Protein AF-A0A3R5WWN9-F1 (afdb_monomer_lite)

Foldseek 3Di:
DDDDDDDDDDDDDDPVRVVVVVVVLVPDPCNVVVVVVVQVVVVVVLVCVLPVDDCPVVVVDDPVNLVVLLVVVVVLVPQFDWQADDWAAQVRQDDDQDAPDDQDDPPDDGTRDCQDPVHDSHTDDPGDDTDTGHDDDDLLSFLVSLSVLVVVCVVVVLEGEDAAPPDPVLQPQQALVVVVVVCCVVCVVPPPPAAAEEEEEEPVSCVRRVVSVQNNCVPPPRYHYYYLVRDGSVVSPGRYRYYYYSNSSVVNSVVSD

Organism: NCBI:txid1446905

pLDDT: mean 73.66, std 21.79, range [26.81, 96.94]

Sequence (257 aa):
MNRKLFVPILKPITSTMKNSIDEQIFNQPNFFQSIQSIQNRTQSKLYGYFCKNYKYKQLGFTEPDYEAFLNRILTTYFNRREITASTKTKSEVRGGGRKPWRQKGLGRARAGSSRSPLWKGGGVCFGPKPKFTSLKINKKEYGLAILLLIRLAYKKKQLLITQSLTSKAFQNIHKTSEIKSLLSYQTKSLSSTEQTIKLVLSKDEYNIFGENFVKASANLPKMSVISENQLTIATFTKPTKFIFTATAFLNTRAKFL

InterPro domains:
  IPR002136 Large ribosomal subunit protein uL4 [PF00573] (70-250)
  IPR013005 Large ribosomal subunit protein uL4-like [PTHR10746] (70-249)
  IPR013005 Large ribosomal subunit protein uL4-like [TIGR03953] (67-249)
  IPR023574 Large ribosomal subunit protein uL4 domain superfamily [G3DSA:3.40.1370.10] (61-257)
  IPR023574 Large ribosomal subunit protein uL4 domain superfamily [SSF52166] (62-249)

Secondary structure (DSSP, 8-state):
---------PPPPPHHHHHHHHHHHHT-TTHHHHHHHHHHHHHHHHHHHHHHT-TTTTTT--HHHHHHHHHHHHHHHH---EE------TTTSSS--S-SS-SSSSSSPP-S-TTSTTSTT-PPSS----EE------HHHHHHHHHHHHHHHHHTT-EEEEPP--SHHHHT---HHHHHHHHHHHHTT---TTPEEEEEE-HHHIIIIIHHHHHHHTT-TTEEEEEGGG--GGGGSS-EEEEEEHHHHHHHHHHH-

Structure (mmCIF, N/CA/C/O backbone):
data_AF-A0A3R5WWN9-F1
#
_entry.id   AF-A0A3R5WWN9-F1
#
loop_
_atom_site.group_PDB
_atom_site.id
_atom_site.type_symbol
_atom_site.label_atom_id
_atom_site.label_alt_id
_atom_site.label_comp_id
_atom_site.label_asym_id
_atom_site.label_entity_id
_atom_site.label_seq_id
_atom_site.pdbx_PDB_ins_code
_atom_site.Cartn_x
_atom_site.Cartn_y
_atom_site.Cartn_z
_atom_site.occupancy
_atom_site.B_iso_or_equiv
_atom_site.auth_seq_id
_atom_site.auth_comp_id
_atom_site.auth_asym_id
_atom_site.auth_atom_id
_atom_site.pdbx_PDB_model_num
ATOM 1 N N . MET A 1 1 ? -53.896 20.157 20.832 1.00 36.78 1 MET A N 1
ATOM 2 C CA . MET A 1 1 ? -53.669 19.107 21.853 1.00 36.78 1 MET A CA 1
ATOM 3 C C . MET A 1 1 ? -52.174 18.812 21.948 1.00 36.78 1 MET A C 1
ATOM 5 O O . MET A 1 1 ? -51.659 17.993 21.202 1.00 36.78 1 MET A O 1
ATOM 9 N N . ASN A 1 2 ? -51.470 19.528 22.829 1.00 30.41 2 ASN A N 1
ATOM 10 C CA . ASN A 1 2 ? -50.038 19.350 23.087 1.00 30.41 2 ASN A CA 1
ATOM 11 C C . ASN A 1 2 ? -49.841 18.279 24.166 1.00 30.41 2 ASN A C 1
ATOM 13 O O . ASN A 1 2 ? -50.272 18.480 25.300 1.00 30.41 2 ASN A O 1
ATOM 17 N N . ARG A 1 3 ? -49.164 17.170 23.854 1.00 33.62 3 ARG A N 1
ATOM 18 C CA . ARG A 1 3 ? -48.674 16.235 24.879 1.00 33.62 3 ARG A CA 1
ATOM 19 C C . ARG A 1 3 ? -47.224 16.582 25.213 1.00 33.62 3 ARG A C 1
ATOM 21 O O . ARG A 1 3 ? -46.310 16.262 24.461 1.00 33.62 3 ARG A O 1
ATOM 28 N N . LYS A 1 4 ? -47.045 17.280 26.339 1.00 33.44 4 LYS A N 1
ATOM 29 C CA . LYS A 1 4 ? -45.750 17.518 26.989 1.00 33.44 4 LYS A CA 1
ATOM 30 C C . LYS A 1 4 ? -45.144 16.166 27.394 1.00 33.44 4 LYS A C 1
ATOM 32 O O . LYS A 1 4 ? -45.788 15.396 28.100 1.00 33.44 4 LYS A O 1
ATOM 37 N N . LEU A 1 5 ? -43.919 15.889 26.948 1.00 31.27 5 LEU A N 1
ATOM 38 C CA . LEU A 1 5 ? -43.103 14.783 27.449 1.00 31.27 5 LEU A CA 1
ATOM 39 C C . LEU A 1 5 ? -42.658 15.121 28.878 1.00 31.27 5 LEU A C 1
ATOM 41 O O . LEU A 1 5 ? -41.967 16.112 29.101 1.00 31.27 5 LEU A O 1
ATOM 45 N N . PHE A 1 6 ? -43.093 14.312 29.840 1.00 27.52 6 PHE A N 1
ATOM 46 C CA . PHE A 1 6 ? -42.679 14.384 31.238 1.00 27.52 6 PHE A CA 1
ATOM 47 C C . PHE A 1 6 ? -41.253 13.821 31.343 1.00 27.52 6 PHE A C 1
ATOM 49 O O . PHE A 1 6 ? -41.044 12.628 31.130 1.00 27.52 6 PHE A O 1
ATOM 56 N N . VAL A 1 7 ? -40.265 14.668 31.637 1.00 28.11 7 VAL A N 1
ATOM 57 C CA . VAL A 1 7 ? -38.918 14.221 32.022 1.00 28.11 7 VAL A CA 1
ATOM 58 C C . VAL A 1 7 ? -38.836 14.328 33.545 1.00 28.11 7 VAL A C 1
ATOM 60 O O . VAL A 1 7 ? -38.973 15.438 34.064 1.00 28.11 7 VAL A O 1
ATOM 63 N N . PRO A 1 8 ? -38.660 13.222 34.290 1.00 27.34 8 PRO A N 1
ATOM 64 C CA . PRO A 1 8 ? -38.506 13.297 35.735 1.00 27.34 8 PRO A CA 1
ATOM 65 C C . PRO A 1 8 ? -37.168 13.966 36.071 1.00 27.34 8 PRO A C 1
ATOM 67 O O . PRO A 1 8 ? -36.106 13.534 35.621 1.00 27.34 8 PRO A O 1
ATOM 70 N N . ILE A 1 9 ? -37.226 15.030 36.872 1.00 28.98 9 ILE A N 1
ATOM 71 C CA . ILE A 1 9 ? -36.048 15.677 37.453 1.00 28.98 9 ILE A CA 1
ATOM 72 C C . ILE A 1 9 ? -35.512 14.734 38.536 1.00 28.98 9 ILE A C 1
ATOM 74 O O . ILE A 1 9 ? -36.064 14.648 39.633 1.00 28.98 9 ILE A O 1
ATOM 78 N N . LEU A 1 10 ? -34.459 13.983 38.213 1.00 29.45 10 LEU A N 1
ATOM 79 C CA . LEU A 1 10 ? -33.751 13.142 39.177 1.00 29.45 10 LEU A CA 1
ATOM 80 C C . LEU A 1 10 ? -32.920 14.036 40.111 1.00 29.45 10 LEU A C 1
ATOM 82 O O . LEU A 1 10 ? -32.085 14.815 39.650 1.00 29.45 10 LEU A O 1
ATOM 86 N N . LYS A 1 11 ? -33.150 13.928 41.428 1.00 32.00 11 LYS A N 1
ATOM 87 C CA . LYS A 1 11 ? -32.328 14.590 42.456 1.00 32.00 11 LYS A CA 1
ATOM 88 C C . LYS A 1 11 ? -30.862 14.123 42.349 1.00 32.00 11 LYS A C 1
ATOM 90 O O . LYS A 1 11 ? -30.630 12.936 42.113 1.00 32.00 11 LYS A O 1
ATOM 95 N N . PRO A 1 12 ? -29.870 15.012 42.547 1.00 29.47 12 PRO A N 1
ATOM 96 C CA . PRO A 1 12 ? -28.462 14.642 42.485 1.00 29.47 12 PRO A CA 1
ATOM 97 C C . PRO A 1 12 ? -28.094 13.733 43.664 1.00 29.47 12 PRO A C 1
ATOM 99 O O . PRO A 1 12 ? -28.249 14.095 44.828 1.00 29.47 12 PRO A O 1
ATOM 102 N N . ILE A 1 13 ? -27.611 12.538 43.338 1.00 33.19 13 ILE A N 1
ATOM 103 C CA . ILE A 1 13 ? -27.102 11.549 44.291 1.00 33.19 13 ILE A CA 1
ATOM 104 C C . ILE A 1 13 ? -25.764 12.063 44.851 1.00 33.19 13 ILE A C 1
ATOM 106 O O . ILE A 1 13 ? -24.879 12.450 44.081 1.00 33.19 13 ILE A O 1
ATOM 110 N N . THR A 1 14 ? -25.619 12.087 46.179 1.00 35.31 14 THR A N 1
ATOM 111 C CA . THR A 1 14 ? -24.395 12.510 46.880 1.00 35.31 14 THR A CA 1
ATOM 112 C C . THR A 1 14 ? -23.221 11.566 46.586 1.00 35.31 14 THR A C 1
ATOM 114 O O . THR A 1 14 ? -23.403 10.382 46.299 1.00 35.31 14 THR A O 1
ATOM 117 N N . SER A 1 15 ? -21.992 12.089 46.634 1.00 39.81 15 SER A N 1
ATOM 118 C CA . SER A 1 15 ? -20.760 11.381 46.235 1.00 39.81 15 SER A CA 1
ATOM 119 C C . SER A 1 15 ? -20.521 10.062 46.977 1.00 39.81 15 SER A C 1
ATOM 121 O O . SER A 1 15 ? -19.968 9.131 46.400 1.00 39.81 15 SER A O 1
ATOM 123 N N . THR A 1 16 ? -20.988 9.953 48.220 1.00 38.03 16 THR A N 1
ATOM 124 C CA . THR A 1 16 ? -20.879 8.743 49.046 1.00 38.03 16 THR A CA 1
ATOM 125 C C . THR A 1 16 ? -21.795 7.614 48.572 1.00 38.03 16 THR A C 1
ATOM 127 O O . THR A 1 16 ? -21.379 6.460 48.557 1.00 38.03 16 THR A O 1
ATOM 130 N N . MET A 1 17 ? -23.002 7.938 48.096 1.00 29.23 17 MET A N 1
ATOM 131 C CA . MET A 1 17 ? -23.944 6.968 47.521 1.00 29.23 17 MET A CA 1
ATOM 132 C C . MET A 1 17 ? -23.491 6.485 46.137 1.00 29.23 17 MET A C 1
ATOM 134 O O . MET A 1 17 ? -23.761 5.350 45.763 1.00 29.23 17 MET A O 1
ATOM 138 N N . LYS A 1 18 ? -22.758 7.315 45.382 1.00 36.53 18 LYS A N 1
ATOM 139 C CA . LYS A 1 18 ? -22.191 6.939 44.076 1.00 36.53 18 LYS A CA 1
ATOM 140 C C . LYS A 1 18 ? -21.182 5.795 44.188 1.00 36.53 18 LYS A C 1
ATOM 142 O O . LYS A 1 18 ? -21.278 4.839 43.432 1.00 36.53 18 LYS A O 1
ATOM 147 N N . ASN A 1 19 ? -20.287 5.856 45.173 1.00 37.56 19 ASN A N 1
ATOM 148 C CA . ASN A 1 19 ? -19.231 4.855 45.326 1.00 37.56 19 ASN A CA 1
ATOM 149 C C . ASN A 1 19 ? -19.770 3.473 45.750 1.00 37.56 19 ASN A C 1
ATOM 151 O O . ASN A 1 19 ? -19.288 2.469 45.236 1.00 37.56 19 ASN A O 1
ATOM 155 N N . SER A 1 20 ? -20.795 3.397 46.615 1.00 30.20 20 SER A N 1
ATOM 156 C CA . SER A 1 20 ? -21.370 2.094 47.006 1.00 30.20 20 SER A CA 1
ATOM 157 C C . SER A 1 20 ? -22.284 1.494 45.930 1.00 30.20 20 SER A C 1
ATOM 159 O O . SER A 1 20 ? -22.312 0.276 45.751 1.00 30.20 20 SER A O 1
ATOM 161 N N . ILE A 1 21 ? -22.984 2.342 45.165 1.00 33.56 21 ILE A N 1
ATOM 162 C CA . ILE A 1 21 ? -23.779 1.926 44.004 1.00 33.56 21 ILE A CA 1
ATOM 163 C C . ILE A 1 21 ? -22.856 1.416 42.888 1.00 33.56 21 ILE A C 1
ATOM 165 O O . ILE A 1 21 ? -23.146 0.378 42.299 1.00 33.56 21 ILE A O 1
ATOM 169 N N . ASP A 1 22 ? -21.725 2.079 42.635 1.00 35.88 22 ASP A N 1
ATOM 170 C CA . ASP A 1 22 ? -20.754 1.651 41.623 1.00 35.88 22 ASP A CA 1
ATOM 171 C C . ASP A 1 22 ? -20.122 0.287 41.982 1.00 35.88 22 ASP A C 1
ATOM 173 O O . ASP A 1 22 ? -20.032 -0.587 41.117 1.00 35.88 22 ASP A O 1
ATOM 177 N N . GLU A 1 23 ? -19.789 0.030 43.254 1.00 37.31 23 GLU A N 1
ATOM 178 C CA . GLU A 1 23 ? -19.282 -1.278 43.716 1.00 37.31 23 GLU A CA 1
ATOM 179 C C . GLU A 1 23 ? -20.335 -2.402 43.644 1.00 37.31 23 GLU A C 1
ATOM 181 O O . GLU A 1 23 ? -20.022 -3.528 43.244 1.00 37.31 23 GLU A O 1
ATOM 186 N N . GLN A 1 24 ? -21.603 -2.115 43.965 1.00 39.16 24 GLN A N 1
ATOM 187 C CA . GLN A 1 24 ? -22.705 -3.081 43.836 1.00 39.16 24 GLN A CA 1
ATOM 188 C C . GLN A 1 24 ? -23.067 -3.382 42.375 1.00 39.16 24 GLN A C 1
ATOM 190 O O . GLN A 1 24 ? -23.475 -4.501 42.058 1.00 39.16 24 GLN A O 1
ATOM 195 N N . ILE A 1 25 ? -22.902 -2.407 41.479 1.00 34.41 25 ILE A N 1
ATOM 196 C CA . ILE A 1 25 ? -23.148 -2.549 40.042 1.00 34.41 25 ILE A CA 1
ATOM 197 C C . ILE A 1 25 ? -22.039 -3.382 39.374 1.00 34.41 25 ILE A C 1
ATOM 199 O O . ILE A 1 25 ? -22.349 -4.262 38.568 1.00 34.41 25 ILE A O 1
ATOM 203 N N . PHE A 1 26 ? -20.767 -3.170 39.737 1.00 31.02 26 PHE A N 1
ATOM 204 C CA . PHE A 1 26 ? -19.628 -3.923 39.189 1.00 31.02 26 PHE A CA 1
ATOM 205 C C . PHE A 1 26 ? -19.608 -5.407 39.597 1.00 31.02 26 PHE A C 1
ATOM 207 O O . PHE A 1 26 ? -19.093 -6.231 38.840 1.00 31.02 26 PHE A O 1
ATOM 214 N N . ASN A 1 27 ? -20.197 -5.757 40.747 1.00 38.12 27 ASN A N 1
ATOM 215 C CA . ASN A 1 27 ? -20.196 -7.119 41.297 1.00 38.12 27 ASN A CA 1
ATOM 216 C C . ASN A 1 27 ? -21.372 -8.006 40.840 1.00 38.12 27 ASN A C 1
ATOM 218 O O . ASN A 1 27 ? -21.450 -9.171 41.232 1.00 38.12 27 ASN A O 1
ATOM 222 N N . GLN A 1 28 ? -22.287 -7.509 40.001 1.00 40.50 28 GLN A N 1
ATOM 223 C CA . GLN A 1 28 ? -23.363 -8.343 39.454 1.00 40.50 28 GLN A CA 1
ATOM 224 C C . GLN A 1 28 ? -22.779 -9.340 38.427 1.00 40.50 28 GLN A C 1
ATOM 226 O O . GLN A 1 28 ? -22.161 -8.908 37.448 1.00 40.50 28 GLN A O 1
ATOM 231 N N . PRO A 1 29 ? -23.018 -10.662 38.558 1.00 37.38 29 PRO A N 1
ATOM 232 C CA . PRO A 1 29 ? -22.409 -11.689 37.696 1.00 37.38 29 PRO A CA 1
ATOM 233 C C . PRO A 1 29 ? -22.752 -11.519 36.204 1.00 37.38 29 PRO A C 1
ATOM 235 O O . PRO A 1 29 ? -22.005 -11.956 35.329 1.00 37.38 29 PRO A O 1
ATOM 238 N N . ASN A 1 30 ? -23.838 -10.799 35.904 1.00 35.12 30 ASN A N 1
ATOM 239 C CA . ASN A 1 30 ? -24.313 -10.520 34.550 1.00 35.12 30 ASN A CA 1
ATOM 240 C C . ASN A 1 30 ? -24.031 -9.080 34.076 1.00 35.12 30 ASN A C 1
ATOM 242 O O . ASN A 1 30 ? -24.468 -8.711 32.985 1.00 35.12 30 ASN A O 1
ATOM 246 N N . PHE A 1 31 ? -23.311 -8.250 34.843 1.00 31.05 31 PHE A N 1
ATOM 247 C CA . PHE A 1 31 ? -23.027 -6.854 34.474 1.00 31.05 31 PHE A CA 1
ATOM 248 C C . PHE A 1 31 ? -22.195 -6.760 33.196 1.00 31.05 31 PHE A C 1
ATOM 250 O O . PHE A 1 31 ? -22.548 -6.052 32.256 1.00 31.05 31 PHE A O 1
ATOM 257 N N . PHE A 1 32 ? -21.138 -7.565 33.101 1.00 30.05 32 PHE A N 1
ATOM 258 C CA . PHE A 1 32 ? -20.308 -7.607 31.902 1.00 30.05 32 PHE A CA 1
ATOM 259 C C . PHE A 1 32 ? -21.046 -8.213 30.702 1.00 30.05 32 PHE A C 1
ATOM 261 O O . PHE A 1 32 ? -20.862 -7.742 29.583 1.00 30.05 32 PHE A O 1
ATOM 268 N N . GLN A 1 33 ? -21.939 -9.190 30.909 1.00 32.28 33 GLN A N 1
ATOM 269 C CA . GLN A 1 33 ? -22.753 -9.766 29.829 1.00 32.28 33 GLN A CA 1
ATOM 270 C C . GLN A 1 33 ? -23.826 -8.786 29.325 1.00 32.28 33 GLN A C 1
ATOM 272 O O . GLN A 1 33 ? -24.051 -8.677 28.116 1.00 32.28 33 GLN A O 1
ATOM 277 N N . SER A 1 34 ? -24.455 -8.024 30.225 1.00 26.81 34 SER A N 1
ATOM 278 C CA . SER A 1 34 ? -25.449 -7.008 29.875 1.00 26.81 34 SER A CA 1
ATOM 279 C C . SER A 1 34 ? -24.798 -5.806 29.189 1.00 26.81 34 SER A C 1
ATOM 281 O O . SER A 1 34 ? -25.283 -5.395 28.134 1.00 26.81 34 SER A O 1
ATOM 283 N N . ILE A 1 35 ? -23.641 -5.334 29.668 1.00 33.84 35 ILE A N 1
ATOM 284 C CA . ILE A 1 35 ? -22.814 -4.328 28.985 1.00 33.84 35 ILE A CA 1
ATOM 285 C C . ILE A 1 35 ? -22.401 -4.823 27.604 1.00 33.84 35 ILE A C 1
ATOM 287 O O . ILE A 1 35 ? -22.577 -4.087 26.637 1.00 33.84 35 ILE A O 1
ATOM 291 N N . GLN A 1 36 ? -21.929 -6.066 27.475 1.00 37.91 36 GLN A N 1
ATOM 292 C CA . GLN A 1 36 ? -21.564 -6.638 26.179 1.00 37.91 36 GLN A CA 1
ATOM 293 C C . GLN A 1 36 ? -22.774 -6.673 25.232 1.00 37.91 36 GLN A C 1
ATOM 295 O O . GLN A 1 36 ? -22.655 -6.330 24.059 1.00 37.91 36 GLN A O 1
ATOM 300 N N . SER A 1 37 ? -23.967 -7.018 25.728 1.00 32.41 37 SER A N 1
ATOM 301 C CA . SER A 1 37 ? -25.204 -7.038 24.934 1.00 32.41 37 SER A CA 1
ATOM 302 C C . SER A 1 37 ? -25.684 -5.637 24.518 1.00 32.41 37 SER A C 1
ATOM 304 O O . SER A 1 37 ? -26.147 -5.446 23.389 1.00 32.41 37 SER A O 1
ATOM 306 N N . ILE A 1 38 ? -25.533 -4.637 25.394 1.00 38.81 38 ILE A N 1
ATOM 307 C CA . ILE A 1 38 ? -25.874 -3.232 25.144 1.00 38.81 38 ILE A CA 1
ATOM 308 C C . ILE A 1 38 ? -24.879 -2.630 24.151 1.00 38.81 38 ILE A C 1
ATOM 310 O O . ILE A 1 38 ? -25.306 -1.998 23.186 1.00 38.81 38 ILE A O 1
ATOM 314 N N . GLN A 1 39 ? -23.582 -2.899 24.324 1.00 43.81 39 GLN A N 1
ATOM 315 C CA . GLN A 1 39 ? -22.528 -2.565 23.366 1.00 43.81 39 GLN A CA 1
ATOM 316 C C . GLN A 1 39 ? -22.803 -3.211 22.006 1.00 43.81 39 GLN A C 1
ATOM 318 O O . GLN A 1 39 ? -22.735 -2.530 20.990 1.00 43.81 39 GLN A O 1
ATOM 323 N N . ASN A 1 40 ? -23.225 -4.476 21.959 1.00 49.50 40 ASN A N 1
ATOM 324 C CA . ASN A 1 40 ? -23.587 -5.145 20.708 1.00 49.50 40 ASN A CA 1
ATOM 325 C C . ASN A 1 40 ? -24.831 -4.511 20.045 1.00 49.50 40 ASN A C 1
ATOM 327 O O . ASN A 1 40 ? -24.873 -4.370 18.821 1.00 49.50 40 ASN A O 1
ATOM 331 N N . ARG A 1 41 ? -25.837 -4.072 20.820 1.00 50.28 41 ARG A N 1
ATOM 332 C CA . ARG A 1 41 ? -27.022 -3.354 20.301 1.00 50.28 41 ARG A CA 1
ATOM 333 C C . ARG A 1 41 ? -26.680 -1.959 19.775 1.00 50.28 41 ARG A C 1
ATOM 335 O O . ARG A 1 41 ? -27.191 -1.573 18.723 1.00 50.28 41 ARG A O 1
ATOM 342 N N . THR A 1 42 ? -25.838 -1.192 20.466 1.00 53.28 42 THR A N 1
ATOM 343 C CA . THR A 1 42 ? -25.398 0.139 20.011 1.00 53.28 42 THR A CA 1
ATOM 344 C C . THR A 1 42 ? -24.461 0.035 18.808 1.00 53.28 42 THR A C 1
ATOM 346 O O . THR A 1 42 ? -24.651 0.769 17.839 1.00 53.28 42 THR A O 1
ATOM 349 N N . GLN A 1 43 ? -23.547 -0.941 18.794 1.00 53.44 43 GLN A N 1
ATOM 350 C CA . GLN A 1 43 ? -22.721 -1.303 17.634 1.00 53.44 43 GLN A CA 1
ATOM 351 C C . GLN A 1 43 ? -23.581 -1.691 16.426 1.00 53.44 43 GLN A C 1
ATOM 353 O O . GLN A 1 43 ? -23.353 -1.201 15.322 1.00 53.44 43 GLN A O 1
ATOM 358 N N . SER A 1 44 ? -24.612 -2.518 16.631 1.00 52.66 44 SER A N 1
ATOM 359 C CA . SER A 1 44 ? -25.564 -2.906 15.585 1.00 52.66 44 SER A CA 1
ATOM 360 C C . SER A 1 44 ? -26.363 -1.710 15.054 1.00 52.66 44 SER A C 1
ATOM 362 O O . SER A 1 44 ? -26.523 -1.581 13.842 1.00 52.66 44 SER A O 1
ATOM 364 N N . LYS A 1 45 ? -26.800 -0.777 15.915 1.00 57.28 45 LYS A N 1
ATOM 365 C CA . LYS A 1 45 ? -27.481 0.463 15.491 1.00 57.28 45 LYS A CA 1
ATOM 366 C C . LYS A 1 45 ? -26.561 1.403 14.704 1.00 57.28 45 LYS A C 1
ATOM 368 O O . LYS A 1 45 ? -26.977 1.897 13.658 1.00 57.28 45 LYS A O 1
ATOM 373 N N . LEU A 1 46 ? -25.326 1.626 15.163 1.00 53.53 46 LEU A N 1
ATOM 374 C CA . LEU A 1 46 ? -24.326 2.443 14.457 1.00 53.53 46 LEU A CA 1
ATOM 375 C C . LEU A 1 46 ? -23.967 1.837 13.094 1.00 53.53 46 LEU A C 1
ATOM 377 O O . LEU A 1 46 ? -23.889 2.556 12.097 1.00 53.53 46 LEU A O 1
ATOM 381 N N . TYR A 1 47 ? -23.835 0.512 13.018 1.00 53.06 47 TYR A N 1
ATOM 382 C CA . TYR A 1 47 ? -23.642 -0.192 11.754 1.00 53.06 47 TYR A CA 1
ATOM 383 C C . TYR A 1 47 ? -24.882 -0.135 10.852 1.00 53.06 47 TYR A C 1
ATOM 385 O O . TYR A 1 47 ? -24.774 0.131 9.658 1.00 53.06 47 TYR A O 1
ATOM 393 N N . GLY A 1 48 ? -26.077 -0.316 11.412 1.00 51.12 48 GLY A N 1
ATOM 394 C CA . GLY A 1 48 ? -27.335 -0.148 10.690 1.00 51.12 48 GLY A CA 1
ATOM 395 C C . GLY A 1 48 ? -27.448 1.252 10.087 1.00 51.12 48 GLY A C 1
ATOM 396 O O . GLY A 1 48 ? -27.854 1.391 8.937 1.00 51.12 48 GLY A O 1
ATOM 397 N N . TYR A 1 49 ? -27.008 2.283 10.813 1.00 52.50 49 TYR A N 1
ATOM 398 C CA . TYR A 1 49 ? -26.911 3.651 10.307 1.00 52.50 49 TYR A CA 1
ATOM 399 C C . TYR A 1 49 ? -25.865 3.780 9.188 1.00 52.50 49 TYR A C 1
ATOM 401 O O . TYR A 1 49 ? -26.142 4.447 8.190 1.00 52.50 49 TYR A O 1
ATOM 409 N N . PHE A 1 50 ? -24.707 3.114 9.311 1.00 50.03 50 PHE A N 1
ATOM 410 C CA . PHE A 1 50 ? -23.680 3.029 8.264 1.00 50.03 50 PHE A CA 1
ATOM 411 C C . PHE A 1 50 ? -24.259 2.422 6.978 1.00 50.03 50 PHE A C 1
ATOM 413 O O . PHE A 1 50 ? -24.176 3.046 5.927 1.00 50.03 50 PHE A O 1
ATOM 420 N N . CYS A 1 51 ? -24.918 1.262 7.050 1.00 46.00 51 CYS A N 1
ATOM 421 C CA . CYS A 1 51 ? -25.416 0.529 5.883 1.00 46.00 51 CYS A CA 1
ATOM 422 C C . CYS A 1 51 ? -26.717 1.069 5.262 1.00 46.00 51 CYS A C 1
ATOM 424 O O . CYS A 1 51 ? -26.926 0.847 4.070 1.00 46.00 51 CYS A O 1
ATOM 426 N N . LYS A 1 52 ? -27.575 1.772 6.017 1.00 44.72 52 LYS A N 1
ATOM 427 C CA . LYS A 1 52 ? -28.911 2.203 5.550 1.00 44.72 52 LYS A CA 1
ATOM 428 C C . LYS A 1 52 ? -28.913 3.249 4.427 1.00 44.72 52 LYS A C 1
ATOM 430 O O . LYS A 1 52 ? -29.877 3.280 3.675 1.00 44.72 52 LYS A O 1
ATOM 435 N N . ASN A 1 53 ? -27.858 4.055 4.268 1.00 42.69 53 ASN A N 1
ATOM 436 C CA . ASN A 1 53 ? -27.859 5.186 3.316 1.00 42.69 53 ASN A CA 1
ATOM 437 C C . ASN A 1 53 ? -26.957 5.003 2.097 1.00 42.69 53 ASN A C 1
ATOM 439 O O . ASN A 1 53 ? -26.674 5.967 1.386 1.00 42.69 53 ASN A O 1
ATOM 443 N N . TYR A 1 54 ? -26.470 3.797 1.831 1.00 49.06 54 TYR A N 1
ATOM 444 C CA . TYR A 1 54 ? -25.658 3.639 0.641 1.00 49.06 54 TYR A CA 1
ATOM 445 C C . TYR A 1 54 ? -26.505 3.507 -0.618 1.00 49.06 54 TYR A C 1
ATOM 447 O O . TYR A 1 54 ? -27.296 2.574 -0.760 1.00 49.06 54 TYR A O 1
ATOM 455 N N . LYS A 1 55 ? -26.196 4.362 -1.595 1.00 45.59 55 LYS A N 1
ATOM 456 C CA . LYS A 1 55 ? -26.589 4.277 -3.011 1.00 45.59 55 LYS A CA 1
ATOM 457 C C . LYS A 1 55 ? -26.133 2.980 -3.719 1.00 45.59 55 LYS A C 1
ATOM 459 O O . LYS A 1 55 ? -26.073 2.945 -4.940 1.00 45.59 55 LYS A O 1
ATOM 464 N N . TYR A 1 56 ? -25.800 1.901 -3.004 1.00 47.16 56 TYR A N 1
ATOM 465 C CA . TYR A 1 56 ? -25.338 0.644 -3.605 1.00 47.16 56 TYR A CA 1
ATOM 466 C C . TYR A 1 56 ? -26.419 -0.013 -4.467 1.00 47.16 56 TYR A C 1
ATOM 468 O O . TYR A 1 56 ? -26.109 -0.489 -5.552 1.00 47.16 56 TYR A O 1
ATOM 476 N N . LYS A 1 57 ? -27.688 0.040 -4.034 1.00 45.12 57 LYS A N 1
ATOM 477 C CA . LYS A 1 57 ? -28.824 -0.436 -4.840 1.00 45.12 57 LYS A CA 1
ATOM 478 C C . LYS A 1 57 ? -29.073 0.422 -6.088 1.00 45.12 57 LYS A C 1
ATOM 480 O O . LYS A 1 57 ? -29.520 -0.110 -7.090 1.00 45.12 57 LYS A O 1
ATOM 485 N N . GLN A 1 58 ? -28.769 1.722 -6.036 1.00 47.81 58 GLN A N 1
ATOM 486 C CA . GLN A 1 58 ? -28.935 2.639 -7.176 1.00 47.81 58 GLN A CA 1
ATOM 487 C C . GLN A 1 58 ? -27.826 2.488 -8.228 1.00 47.81 58 GLN A C 1
ATOM 489 O O . GLN A 1 58 ? -28.051 2.796 -9.389 1.00 47.81 58 GLN A O 1
ATOM 494 N N . LEU A 1 59 ? -26.639 2.019 -7.827 1.00 46.22 59 LEU A N 1
ATOM 495 C CA . LEU A 1 59 ? -25.494 1.785 -8.716 1.00 46.22 59 LEU A CA 1
ATOM 496 C C . LEU A 1 59 ? -25.499 0.391 -9.373 1.00 46.22 59 LEU A C 1
ATOM 498 O O . LEU A 1 59 ? -24.617 0.112 -10.175 1.00 46.22 59 LEU A O 1
ATOM 502 N N . GLY A 1 60 ? -26.452 -0.484 -9.027 1.00 48.62 60 GLY A N 1
ATOM 503 C CA . GLY A 1 60 ? -26.635 -1.789 -9.677 1.00 48.62 60 GLY A CA 1
ATOM 504 C C . GLY A 1 60 ? -25.600 -2.873 -9.343 1.00 48.62 60 GLY A C 1
ATOM 505 O O . GLY A 1 60 ? -25.661 -3.944 -9.931 1.00 48.62 60 GLY A O 1
ATOM 506 N N . PHE A 1 61 ? -24.672 -2.640 -8.408 1.00 48.12 61 PHE A N 1
ATOM 507 C CA . PHE A 1 61 ? -23.657 -3.639 -8.043 1.00 48.12 61 PHE A CA 1
ATOM 508 C C . PHE A 1 61 ? -24.276 -4.859 -7.339 1.00 48.12 61 PHE A C 1
ATOM 510 O O . PHE A 1 61 ? -24.924 -4.710 -6.296 1.00 48.12 61 PHE A O 1
ATOM 517 N N . THR A 1 62 ? -24.024 -6.057 -7.869 1.00 54.62 62 THR A N 1
ATOM 518 C CA . THR A 1 62 ? -24.338 -7.346 -7.233 1.00 54.62 62 THR A CA 1
ATOM 519 C C . THR A 1 62 ? -23.183 -7.813 -6.331 1.00 54.62 62 THR A C 1
ATOM 521 O O . THR A 1 62 ? -22.082 -7.266 -6.386 1.00 54.62 62 THR A O 1
ATOM 524 N N . GLU A 1 63 ? -23.409 -8.795 -5.443 1.00 55.06 63 GLU A N 1
ATOM 525 C CA . GLU A 1 63 ? -22.356 -9.288 -4.533 1.00 55.06 63 GLU A CA 1
ATOM 526 C C . GLU A 1 63 ? -21.043 -9.755 -5.218 1.00 55.06 63 GLU A C 1
ATOM 528 O O . GLU A 1 63 ? -19.991 -9.405 -4.671 1.00 55.06 63 GLU A O 1
ATOM 533 N N . PRO A 1 64 ? -21.033 -10.442 -6.386 1.00 53.75 64 PRO A N 1
ATOM 534 C CA . PRO A 1 64 ? -19.784 -10.796 -7.081 1.00 53.75 64 PRO A CA 1
ATOM 535 C C . PRO A 1 64 ? -19.018 -9.591 -7.664 1.00 53.75 64 PRO A C 1
ATOM 537 O O . PRO A 1 64 ? -17.791 -9.635 -7.774 1.00 53.75 64 PRO A O 1
ATOM 540 N N . ASP A 1 65 ? -19.689 -8.475 -7.964 1.00 65.88 65 ASP A N 1
ATOM 541 C CA . ASP A 1 65 ? -19.042 -7.304 -8.578 1.00 65.88 65 ASP A CA 1
ATOM 542 C C . ASP A 1 65 ? -18.125 -6.549 -7.598 1.00 65.88 65 ASP A C 1
ATOM 544 O O . ASP A 1 65 ? -17.152 -5.900 -7.999 1.00 65.88 65 ASP A O 1
ATOM 548 N N . TYR A 1 66 ? -18.405 -6.635 -6.292 1.00 73.75 66 TYR A N 1
ATOM 549 C CA . TYR A 1 66 ? -17.623 -5.936 -5.269 1.00 73.75 66 TYR A CA 1
ATOM 550 C C . TYR A 1 66 ? -16.205 -6.478 -5.136 1.00 73.75 66 TYR A C 1
ATOM 552 O O . TYR A 1 66 ? -15.278 -5.707 -4.883 1.00 73.75 66 TYR A O 1
ATOM 560 N N . GLU A 1 67 ? -16.023 -7.786 -5.296 1.00 80.06 67 GLU A N 1
ATOM 561 C CA . GLU A 1 67 ? -14.712 -8.413 -5.167 1.00 80.06 67 GLU A CA 1
ATOM 562 C C . GLU A 1 67 ? -13.799 -8.014 -6.327 1.00 80.06 67 GLU A C 1
ATOM 564 O O . GLU A 1 67 ? -12.685 -7.539 -6.099 1.00 80.06 67 GLU A O 1
ATOM 569 N N . ALA A 1 68 ? -14.297 -8.091 -7.565 1.00 84.25 68 ALA A N 1
ATOM 570 C CA . ALA A 1 68 ? -13.568 -7.636 -8.746 1.00 84.25 68 ALA A CA 1
ATOM 571 C C . ALA A 1 68 ? -13.209 -6.141 -8.653 1.00 84.25 68 ALA A C 1
ATOM 573 O O . ALA A 1 68 ? -12.071 -5.745 -8.930 1.00 84.25 68 ALA A O 1
ATOM 574 N N . PHE A 1 69 ? -14.149 -5.308 -8.192 1.00 85.00 69 PHE A N 1
ATOM 575 C CA . PHE A 1 69 ? -13.907 -3.888 -7.953 1.00 85.00 69 PHE A CA 1
ATOM 576 C C . PHE A 1 69 ? -12.801 -3.653 -6.913 1.00 85.00 69 PHE A C 1
ATOM 578 O O . PHE A 1 69 ? -11.870 -2.885 -7.170 1.00 85.00 69 PHE A O 1
ATOM 585 N N . LEU A 1 70 ? -12.873 -4.317 -5.755 1.00 87.88 70 LEU A N 1
ATOM 586 C CA . LEU A 1 70 ? -11.870 -4.188 -4.698 1.00 87.88 70 LEU A CA 1
ATOM 587 C C . LEU A 1 70 ? -10.500 -4.691 -5.157 1.00 87.88 70 LEU A C 1
ATOM 589 O O . LEU A 1 70 ? -9.506 -4.007 -4.926 1.00 87.88 70 LEU A O 1
ATOM 593 N N . ASN A 1 71 ? -10.437 -5.817 -5.868 1.00 89.81 71 ASN A N 1
ATOM 594 C CA . ASN A 1 71 ? -9.196 -6.367 -6.412 1.00 89.81 71 ASN A CA 1
ATOM 595 C C . ASN A 1 71 ? -8.539 -5.406 -7.415 1.00 89.81 71 ASN A C 1
ATOM 597 O O . ASN A 1 71 ? -7.333 -5.155 -7.339 1.00 89.81 71 ASN A O 1
ATOM 601 N N . ARG A 1 72 ? -9.319 -4.774 -8.301 1.00 91.62 72 ARG A N 1
ATOM 602 C CA . ARG A 1 72 ? -8.820 -3.723 -9.205 1.00 91.62 72 ARG A CA 1
ATOM 603 C C . ARG A 1 72 ? -8.268 -2.522 -8.432 1.00 91.62 72 ARG A C 1
ATOM 605 O O . ARG A 1 72 ? -7.189 -2.017 -8.741 1.00 91.62 72 ARG A O 1
ATOM 612 N N . ILE A 1 73 ? -8.983 -2.047 -7.415 1.00 92.44 73 ILE A N 1
ATOM 613 C CA . ILE A 1 73 ? -8.534 -0.903 -6.610 1.00 92.44 73 ILE A CA 1
ATOM 614 C C . ILE A 1 73 ? -7.272 -1.249 -5.806 1.00 92.44 73 ILE A C 1
ATOM 616 O O . ILE A 1 73 ? -6.353 -0.440 -5.720 1.00 92.44 73 ILE A O 1
ATOM 620 N N . LEU A 1 74 ? -7.187 -2.454 -5.245 1.00 92.06 74 LEU A N 1
ATOM 621 C CA . LEU A 1 74 ? -6.015 -2.916 -4.503 1.00 92.06 74 LEU A CA 1
ATOM 622 C C . LEU A 1 74 ? -4.791 -3.017 -5.415 1.00 92.06 74 LEU A C 1
ATOM 624 O O . LEU A 1 74 ? -3.747 -2.446 -5.105 1.00 92.06 74 LEU A O 1
ATOM 628 N N . THR A 1 75 ? -4.922 -3.685 -6.562 1.00 91.31 75 THR A N 1
ATOM 629 C CA . THR A 1 75 ? -3.821 -3.839 -7.525 1.00 91.31 75 THR A CA 1
ATOM 630 C C . 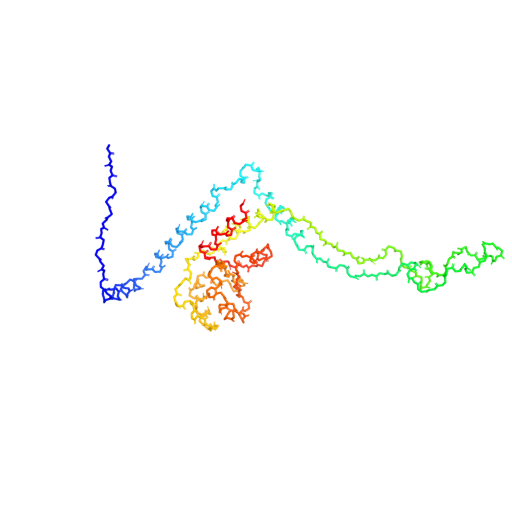THR A 1 75 ? -3.317 -2.489 -8.029 1.00 91.31 75 THR A C 1
ATOM 632 O O . THR A 1 75 ? -2.111 -2.257 -8.036 1.00 91.31 75 THR A O 1
ATOM 635 N N . THR A 1 76 ? -4.216 -1.561 -8.364 1.00 93.00 76 THR A N 1
ATOM 636 C CA . THR A 1 76 ? -3.841 -0.190 -8.749 1.00 93.00 76 THR A CA 1
ATOM 637 C C . THR A 1 76 ? -3.187 0.583 -7.601 1.00 93.00 76 THR A C 1
ATOM 639 O O . THR A 1 76 ? -2.178 1.248 -7.824 1.00 93.00 76 THR A O 1
ATOM 642 N N . TYR A 1 77 ? -3.687 0.460 -6.365 1.00 92.31 77 TYR A N 1
ATOM 643 C CA . TYR A 1 77 ? -3.148 1.166 -5.197 1.00 92.31 77 TYR A CA 1
ATOM 644 C C . TYR A 1 77 ? -1.722 0.723 -4.843 1.00 92.31 77 TYR A C 1
ATOM 646 O O . TYR A 1 77 ? -0.889 1.566 -4.494 1.00 92.31 77 TYR A O 1
ATOM 654 N N . PHE A 1 78 ? -1.447 -0.583 -4.933 1.00 90.81 78 PHE A N 1
ATOM 655 C CA . PHE A 1 78 ? -0.130 -1.173 -4.666 1.00 90.81 78 PHE A CA 1
ATOM 656 C C . PHE A 1 78 ? 0.827 -1.115 -5.857 1.00 90.81 78 PHE A C 1
ATOM 658 O O . PHE A 1 78 ? 2.017 -1.388 -5.686 1.00 90.81 78 PHE A O 1
ATOM 665 N N . ASN A 1 79 ? 0.358 -0.730 -7.046 1.00 90.25 79 ASN A N 1
ATOM 666 C CA . ASN A 1 79 ? 1.221 -0.517 -8.201 1.00 90.25 79 ASN A CA 1
ATOM 667 C C . ASN A 1 79 ? 1.984 0.809 -8.063 1.00 90.25 79 ASN A C 1
ATOM 669 O O . ASN A 1 79 ? 1.655 1.810 -8.692 1.00 90.25 79 ASN A O 1
ATOM 673 N N . ARG A 1 80 ? 2.975 0.809 -7.167 1.00 85.69 80 ARG A N 1
ATOM 674 C CA . ARG A 1 80 ? 3.903 1.917 -6.890 1.00 85.69 80 ARG A CA 1
ATOM 675 C C . ARG A 1 80 ? 5.353 1.466 -7.026 1.00 85.69 80 ARG A C 1
ATOM 677 O O . ARG A 1 80 ? 6.228 1.939 -6.311 1.00 85.69 80 ARG A O 1
ATOM 684 N N . ARG A 1 81 ? 5.593 0.473 -7.883 1.00 86.31 81 ARG A N 1
ATOM 685 C CA . ARG A 1 81 ? 6.942 -0.032 -8.125 1.00 86.31 81 ARG A CA 1
ATOM 686 C C . ARG A 1 81 ? 7.747 1.047 -8.838 1.00 86.31 81 ARG A C 1
ATOM 688 O O . ARG A 1 81 ? 7.292 1.626 -9.821 1.00 86.31 81 ARG A O 1
ATOM 695 N N . GLU A 1 82 ? 8.952 1.286 -8.353 1.00 90.06 82 GLU A N 1
ATOM 696 C CA . GLU A 1 82 ? 9.915 2.137 -9.035 1.00 90.06 82 GLU A CA 1
ATOM 697 C C . GLU A 1 82 ? 10.792 1.247 -9.906 1.00 90.06 82 GLU A C 1
ATOM 699 O O . GLU A 1 82 ? 11.538 0.400 -9.414 1.00 90.06 82 GLU A O 1
ATOM 704 N N . ILE A 1 83 ? 10.665 1.393 -11.223 1.00 91.50 83 ILE A N 1
ATOM 705 C CA . ILE A 1 83 ? 11.528 0.679 -12.157 1.00 91.50 83 ILE A CA 1
ATOM 706 C C . ILE A 1 83 ? 12.757 1.558 -12.349 1.00 91.50 83 ILE A C 1
ATOM 708 O O . ILE A 1 83 ? 12.703 2.536 -13.086 1.00 91.50 83 ILE A O 1
ATOM 712 N N . THR A 1 84 ? 13.844 1.222 -11.654 1.00 95.00 84 THR A N 1
ATOM 713 C CA . THR A 1 84 ? 15.138 1.932 -11.703 1.00 95.00 84 THR A CA 1
ATOM 714 C C . THR A 1 84 ? 16.142 1.279 -12.651 1.00 95.00 84 THR A C 1
ATOM 716 O O . THR A 1 84 ? 17.174 1.867 -12.972 1.00 95.00 84 THR A O 1
ATOM 719 N N . ALA A 1 85 ? 15.836 0.073 -13.136 1.00 94.81 85 ALA A N 1
ATOM 720 C CA . ALA A 1 85 ? 16.671 -0.640 -14.089 1.00 94.81 85 ALA A CA 1
ATOM 721 C C . ALA A 1 85 ? 16.851 0.180 -15.376 1.00 94.81 85 ALA A C 1
ATOM 723 O O . ALA A 1 85 ? 15.885 0.647 -15.984 1.00 94.81 85 ALA A O 1
ATOM 724 N N . SER A 1 86 ? 18.104 0.327 -15.800 1.00 96.06 86 SER A N 1
ATOM 725 C CA . SER A 1 86 ? 18.477 1.094 -16.982 1.00 96.06 86 SER A CA 1
ATOM 726 C C . SER A 1 86 ? 19.554 0.363 -17.767 1.00 96.06 86 SER A C 1
ATOM 728 O O . SER A 1 86 ? 20.502 -0.180 -17.203 1.00 96.06 86 SER A O 1
ATOM 730 N N . THR A 1 87 ? 19.418 0.375 -19.086 1.00 96.19 87 THR A N 1
ATOM 731 C CA . THR A 1 87 ? 20.420 -0.127 -20.028 1.00 96.19 87 THR A CA 1
ATOM 732 C C . THR A 1 87 ? 20.880 0.991 -20.946 1.00 96.19 87 THR A C 1
ATOM 734 O O . THR A 1 87 ? 20.127 1.926 -21.235 1.00 96.19 87 THR A O 1
ATOM 737 N N . LYS A 1 88 ? 22.130 0.899 -21.412 1.00 96.31 88 LYS A N 1
ATOM 738 C CA . LYS A 1 88 ? 22.678 1.871 -22.356 1.00 96.31 88 LYS A CA 1
ATOM 739 C C . LYS A 1 88 ? 22.212 1.553 -23.768 1.00 96.31 88 LYS A C 1
ATOM 741 O O . LYS A 1 88 ? 22.477 0.467 -24.288 1.00 96.31 88 LYS A O 1
ATOM 746 N N . THR A 1 89 ? 21.543 2.511 -24.397 1.00 96.19 89 THR A N 1
ATOM 747 C CA . THR A 1 89 ? 21.219 2.430 -25.826 1.00 96.19 89 THR A CA 1
ATOM 748 C C . THR A 1 89 ? 22.472 2.687 -26.667 1.00 96.19 89 THR A C 1
ATOM 750 O O . THR A 1 89 ? 23.490 3.174 -26.172 1.00 96.19 89 THR A O 1
ATOM 753 N N . LYS A 1 90 ? 22.422 2.382 -27.970 1.00 93.75 90 LYS A N 1
ATOM 754 C CA . LYS A 1 90 ? 23.549 2.604 -28.899 1.00 93.75 90 LYS A CA 1
ATOM 755 C C . LYS A 1 90 ? 24.115 4.034 -28.841 1.00 93.75 90 LYS A C 1
ATOM 757 O O . LYS A 1 90 ? 25.316 4.208 -29.043 1.00 93.75 90 LYS A O 1
ATOM 762 N N . SER A 1 91 ? 23.276 5.043 -28.598 1.00 93.38 91 SER A N 1
ATOM 763 C CA . SER A 1 91 ? 23.695 6.447 -28.485 1.00 93.38 91 SER A CA 1
ATOM 764 C C . SER A 1 91 ? 24.428 6.748 -27.176 1.00 93.38 91 SER A C 1
ATOM 766 O O . SER A 1 91 ? 25.352 7.556 -27.186 1.00 93.38 91 SER A O 1
ATOM 768 N N . GLU A 1 92 ? 24.065 6.068 -26.088 1.00 95.00 92 GLU A N 1
ATOM 769 C CA . GLU A 1 92 ? 24.595 6.273 -24.732 1.00 95.00 92 GLU A CA 1
ATOM 770 C C . GLU A 1 92 ? 25.887 5.485 -24.455 1.00 95.00 92 GLU A C 1
ATOM 772 O O . GLU A 1 92 ? 26.623 5.786 -23.513 1.00 95.00 92 GLU A O 1
ATOM 777 N N . VAL A 1 93 ? 26.179 4.450 -25.250 1.00 95.62 93 VAL A N 1
ATOM 778 C CA . VAL A 1 93 ? 27.433 3.694 -25.133 1.00 95.62 93 VAL A CA 1
ATOM 779 C C . VAL A 1 93 ? 28.619 4.568 -25.550 1.00 95.62 93 VAL A C 1
ATOM 781 O O . VAL A 1 93 ? 28.610 5.192 -26.617 1.00 95.62 93 VAL A O 1
ATOM 784 N N . ARG A 1 94 ? 29.667 4.573 -24.714 1.00 92.75 94 ARG A N 1
ATOM 785 C CA . ARG A 1 94 ? 30.925 5.291 -24.958 1.00 92.75 94 ARG A CA 1
ATOM 786 C C . ARG A 1 94 ? 31.634 4.699 -26.179 1.00 92.75 94 ARG A C 1
ATOM 788 O O . ARG A 1 94 ? 31.924 3.509 -26.212 1.00 92.75 94 ARG A O 1
ATOM 795 N N . GLY A 1 95 ? 31.918 5.533 -27.174 1.00 89.94 95 GLY A N 1
ATOM 796 C CA . GLY A 1 95 ? 32.619 5.143 -28.398 1.00 89.94 95 GLY A CA 1
ATOM 797 C C . GLY A 1 95 ? 32.291 6.067 -29.571 1.00 89.94 95 GLY A C 1
ATOM 798 O O . GLY A 1 95 ? 31.410 6.920 -29.482 1.00 89.94 95 GLY A O 1
ATOM 799 N N . GLY A 1 96 ? 33.001 5.894 -30.685 1.00 84.62 96 GLY A N 1
ATOM 800 C CA . GLY A 1 96 ? 32.842 6.739 -31.870 1.00 84.62 96 GLY A CA 1
ATOM 801 C C . GLY A 1 96 ? 31.577 6.456 -32.694 1.00 84.62 96 GLY A C 1
ATOM 802 O O . GLY A 1 96 ? 30.982 5.374 -32.655 1.00 84.62 96 GLY A O 1
ATOM 803 N N . GLY A 1 97 ? 31.173 7.445 -33.493 1.00 87.69 97 GLY A N 1
ATOM 804 C CA . GLY A 1 97 ? 30.185 7.297 -34.573 1.00 87.69 97 GLY A CA 1
ATOM 805 C C . GLY A 1 97 ? 30.801 6.940 -35.930 1.00 87.69 97 GLY A C 1
ATOM 806 O O . GLY A 1 97 ? 30.067 6.697 -36.884 1.00 87.69 97 GLY A O 1
ATOM 807 N N . ARG A 1 98 ? 32.139 6.899 -36.022 1.00 91.81 98 ARG A N 1
ATOM 808 C CA . ARG A 1 98 ? 32.861 6.624 -37.266 1.00 91.81 98 ARG A CA 1
ATOM 809 C C . ARG A 1 98 ? 32.560 5.212 -37.764 1.00 91.81 98 ARG A C 1
ATOM 811 O O . ARG A 1 98 ? 32.614 4.239 -37.009 1.00 91.81 98 ARG A O 1
ATOM 818 N N . LYS A 1 99 ? 32.266 5.116 -39.059 1.00 93.94 99 LYS A N 1
ATOM 819 C CA . LYS A 1 99 ? 32.039 3.844 -39.740 1.00 93.94 99 LYS A CA 1
ATOM 820 C C . LYS A 1 99 ? 33.312 2.985 -39.656 1.00 93.94 99 LYS A C 1
ATOM 822 O O . LYS A 1 99 ? 34.379 3.490 -40.007 1.00 93.94 99 LYS A O 1
ATOM 827 N N . PRO A 1 100 ? 33.225 1.713 -39.224 1.00 93.06 100 PRO A N 1
ATOM 828 C CA . PRO A 1 100 ? 34.405 0.861 -39.074 1.00 93.06 100 PRO A CA 1
ATOM 829 C C . PRO A 1 100 ? 35.188 0.646 -40.378 1.00 93.06 100 PRO A C 1
ATOM 831 O O . PRO A 1 100 ? 36.412 0.594 -40.358 1.00 93.06 100 PRO A O 1
ATOM 834 N N . TRP A 1 101 ? 34.488 0.544 -41.513 1.00 95.19 101 TRP A N 1
ATOM 835 C CA . TRP A 1 101 ? 35.090 0.389 -42.839 1.00 95.19 101 TRP A CA 1
ATOM 836 C C . TRP A 1 101 ? 34.178 0.901 -43.963 1.00 95.19 101 TRP A C 1
ATOM 838 O O . TRP A 1 101 ? 32.984 1.129 -43.759 1.00 95.19 101 TRP A O 1
ATOM 848 N N . ARG A 1 102 ? 34.739 1.079 -45.169 1.00 95.75 102 ARG A N 1
ATOM 849 C CA . ARG A 1 102 ? 34.011 1.507 -46.380 1.00 95.75 102 ARG A CA 1
ATOM 850 C C . ARG A 1 102 ? 32.881 0.540 -46.765 1.00 95.75 102 ARG A C 1
ATOM 852 O O . ARG A 1 102 ? 32.942 -0.649 -46.482 1.00 95.75 102 ARG A O 1
ATOM 859 N N . GLN A 1 103 ? 31.842 1.040 -47.438 1.00 95.31 103 GLN A N 1
ATOM 860 C CA . GLN A 1 103 ? 30.606 0.281 -47.707 1.00 95.31 103 GLN A CA 1
ATOM 861 C C . GLN A 1 103 ? 30.787 -0.954 -48.618 1.00 95.31 103 GLN A C 1
ATOM 863 O O . GLN A 1 103 ? 29.991 -1.891 -48.530 1.00 95.31 103 GLN A O 1
ATOM 868 N N . LYS A 1 104 ? 31.797 -0.957 -49.500 1.00 94.50 104 LYS A N 1
ATOM 869 C CA . LYS A 1 104 ? 32.106 -2.030 -50.464 1.00 94.50 104 LYS A CA 1
ATOM 870 C C . LYS A 1 104 ? 33.628 -2.189 -50.626 1.00 94.50 104 LYS A C 1
ATOM 872 O O . LYS A 1 104 ? 34.381 -1.307 -50.224 1.00 94.50 104 LYS A O 1
ATOM 877 N N . GLY A 1 105 ? 34.070 -3.301 -51.220 1.00 95.94 105 GLY A N 1
ATOM 878 C CA . GLY A 1 105 ? 35.471 -3.527 -51.612 1.00 95.94 105 GLY A CA 1
ATOM 879 C C . GLY A 1 105 ? 36.382 -4.164 -50.555 1.00 95.94 105 GLY A C 1
ATOM 880 O O . GLY A 1 105 ? 37.591 -4.147 -50.732 1.00 95.94 105 GLY A O 1
ATOM 881 N N . LEU A 1 106 ? 35.842 -4.672 -49.441 1.00 93.94 106 LEU A N 1
ATOM 882 C CA . LEU A 1 106 ? 36.614 -5.370 -48.391 1.00 93.94 106 LEU A CA 1
ATOM 883 C C . LEU A 1 106 ? 36.164 -6.822 -48.154 1.00 93.94 106 LEU A C 1
ATOM 885 O O . LEU A 1 106 ? 36.690 -7.470 -47.261 1.00 93.94 106 LEU A O 1
ATOM 889 N N . GLY A 1 107 ? 35.135 -7.311 -48.857 1.00 95.50 107 GLY A N 1
ATOM 890 C CA . GLY A 1 107 ? 34.567 -8.657 -48.650 1.00 95.50 107 GLY A CA 1
ATOM 891 C C . GLY A 1 107 ? 33.853 -8.890 -47.305 1.00 95.50 107 GLY A C 1
ATOM 892 O O . GLY A 1 107 ? 33.196 -9.907 -47.127 1.00 95.50 107 GLY A O 1
ATOM 893 N N . ARG A 1 108 ? 33.932 -7.947 -46.356 1.00 95.31 108 ARG A N 1
ATOM 894 C CA . ARG A 1 108 ? 33.279 -8.025 -45.035 1.00 95.31 108 ARG A CA 1
ATOM 895 C C . ARG A 1 108 ? 31.798 -7.638 -45.102 1.00 95.31 108 ARG A C 1
ATOM 897 O O . ARG A 1 108 ? 31.396 -6.829 -45.941 1.00 95.31 108 ARG A O 1
ATOM 904 N N . ALA A 1 109 ? 31.010 -8.128 -44.140 1.00 95.38 109 ALA A N 1
ATOM 905 C CA . ALA A 1 109 ? 29.629 -7.688 -43.931 1.00 95.38 109 ALA A CA 1
ATOM 906 C C . ALA A 1 109 ? 29.539 -6.159 -43.742 1.00 95.38 109 ALA A C 1
ATOM 908 O O . ALA A 1 109 ? 30.477 -5.505 -43.281 1.00 95.38 109 ALA A O 1
ATOM 909 N N . ARG A 1 110 ? 28.406 -5.553 -44.102 1.00 95.75 110 ARG A N 1
ATOM 910 C CA . ARG A 1 110 ? 28.220 -4.098 -43.986 1.00 95.75 110 ARG A CA 1
ATOM 911 C C . ARG A 1 110 ? 27.998 -3.701 -42.528 1.00 95.75 110 ARG A C 1
ATOM 913 O O . ARG A 1 110 ? 27.119 -4.241 -41.869 1.00 95.75 110 ARG A O 1
ATOM 920 N N . ALA A 1 111 ? 28.746 -2.708 -42.048 1.00 94.31 111 ALA A N 1
ATOM 921 C CA . ALA A 1 111 ? 28.601 -2.176 -40.694 1.00 94.31 111 ALA A CA 1
ATOM 922 C C . ALA A 1 111 ? 28.369 -0.659 -40.698 1.00 94.31 111 ALA A C 1
ATOM 924 O O . ALA A 1 111 ? 28.935 0.078 -41.510 1.00 94.31 111 ALA A O 1
ATOM 925 N N . GLY A 1 112 ? 27.520 -0.191 -39.780 1.00 93.19 112 GLY A N 1
ATOM 926 C CA . GLY A 1 112 ? 27.265 1.235 -39.560 1.00 93.19 112 GLY A CA 1
ATOM 927 C C . GLY A 1 112 ? 28.184 1.839 -38.498 1.00 93.19 112 GLY A C 1
ATOM 928 O O . GLY A 1 112 ? 28.904 2.787 -38.769 1.00 93.19 112 GLY A O 1
ATOM 929 N N . SER A 1 113 ? 28.176 1.272 -37.291 1.00 93.19 113 SER A N 1
ATOM 930 C CA . SER A 1 113 ? 28.977 1.719 -36.144 1.00 93.19 113 SER A CA 1
ATOM 931 C C . SER A 1 113 ? 29.348 0.513 -35.282 1.00 93.19 113 SER A C 1
ATOM 933 O O . SER A 1 113 ? 28.569 -0.439 -35.205 1.00 93.19 113 SER A O 1
ATOM 935 N N . SER A 1 114 ? 30.499 0.573 -34.613 1.00 93.06 114 SER A N 1
ATOM 936 C CA . SER A 1 114 ? 30.944 -0.434 -33.641 1.00 93.06 114 SER A CA 1
ATOM 937 C C . SER A 1 114 ? 30.101 -0.470 -32.360 1.00 93.06 114 SER A C 1
ATOM 939 O O . SER A 1 114 ? 30.146 -1.455 -31.640 1.00 93.06 114 SER A O 1
ATOM 941 N N . ARG A 1 115 ? 29.283 0.560 -32.090 1.00 95.25 115 ARG A N 1
ATOM 942 C CA . ARG A 1 115 ? 28.368 0.608 -30.930 1.00 95.25 115 ARG A CA 1
ATOM 943 C C . ARG A 1 115 ? 27.028 -0.098 -31.165 1.00 95.25 115 ARG A C 1
ATOM 945 O O . ARG A 1 115 ? 26.145 -0.043 -30.310 1.00 95.25 115 ARG A O 1
ATOM 952 N N . SER A 1 116 ? 26.825 -0.687 -32.346 1.00 93.38 116 SER A N 1
ATOM 953 C CA . SER A 1 116 ? 25.577 -1.388 -32.673 1.00 93.38 116 SER A CA 1
ATOM 954 C C . SER A 1 116 ? 25.341 -2.557 -31.708 1.00 93.38 116 SER A C 1
ATOM 956 O O . SER A 1 116 ? 26.315 -3.225 -31.379 1.00 93.38 116 SER A O 1
ATOM 958 N N . PRO A 1 117 ? 24.088 -2.887 -31.349 1.00 95.25 117 PRO A N 1
ATOM 959 C CA . PRO A 1 117 ? 23.745 -4.088 -30.564 1.00 95.25 117 PRO A CA 1
ATOM 960 C C . PRO A 1 117 ? 24.290 -5.403 -31.134 1.00 95.25 117 PRO A C 1
ATOM 962 O O . PRO A 1 117 ? 24.479 -6.361 -30.399 1.00 95.25 117 PRO A O 1
ATOM 965 N N . LEU A 1 118 ? 24.551 -5.449 -32.444 1.00 93.38 118 LEU A N 1
ATOM 966 C CA . LEU A 1 118 ? 25.134 -6.613 -33.119 1.00 93.38 118 LEU A CA 1
ATOM 967 C C . LEU A 1 118 ? 26.600 -6.867 -32.727 1.00 93.38 118 LEU A C 1
ATOM 969 O O . LEU A 1 118 ? 27.117 -7.957 -32.952 1.00 93.38 118 LEU A O 1
ATOM 973 N N . TRP A 1 119 ? 27.292 -5.856 -32.197 1.00 92.62 119 TRP A N 1
ATOM 974 C CA . TRP A 1 119 ? 28.691 -5.947 -31.791 1.00 92.62 119 TRP A CA 1
ATOM 975 C C . TRP A 1 119 ? 28.813 -6.282 -30.306 1.00 92.62 119 TRP A C 1
ATOM 977 O O . TRP A 1 119 ? 28.043 -5.796 -29.476 1.00 92.62 119 TRP A O 1
ATOM 987 N N . LYS A 1 120 ? 29.851 -7.047 -29.950 1.00 93.81 120 LYS A N 1
ATOM 988 C CA . LYS A 1 120 ? 30.240 -7.250 -28.548 1.00 93.81 120 LYS A CA 1
ATOM 989 C C . LYS A 1 120 ? 30.587 -5.896 -27.916 1.00 93.81 120 LYS A C 1
ATOM 991 O O . LYS A 1 120 ? 31.359 -5.132 -28.490 1.00 93.81 120 LYS A O 1
ATOM 996 N N . GLY A 1 121 ? 30.001 -5.597 -26.756 1.00 92.00 121 GLY A N 1
ATOM 997 C CA . GLY A 1 121 ? 30.152 -4.297 -26.084 1.00 92.00 121 GLY A CA 1
ATOM 998 C C . GLY A 1 121 ? 29.328 -3.151 -26.695 1.00 92.00 121 GLY A C 1
ATOM 999 O O . GLY A 1 121 ? 29.493 -2.003 -26.286 1.00 92.00 121 GLY A O 1
ATOM 1000 N N . GLY A 1 122 ? 28.453 -3.439 -27.666 1.00 94.06 122 GLY A N 1
ATOM 1001 C CA . GLY A 1 122 ? 27.487 -2.485 -28.209 1.00 94.06 122 GLY A CA 1
ATOM 1002 C C . GLY A 1 122 ? 26.325 -2.177 -27.257 1.00 94.06 122 GLY A C 1
ATOM 1003 O O . GLY A 1 122 ? 26.202 -2.756 -26.180 1.00 94.06 122 GLY A O 1
ATOM 1004 N N . GLY A 1 123 ? 25.463 -1.234 -27.648 1.00 95.81 123 GLY A N 1
ATOM 1005 C CA . GLY A 1 123 ? 24.269 -0.882 -26.865 1.00 95.81 123 GLY A CA 1
ATOM 1006 C C . GLY A 1 123 ? 23.180 -1.954 -26.917 1.00 95.81 123 GLY A C 1
ATOM 1007 O O . GLY A 1 123 ? 23.133 -2.740 -27.853 1.00 95.81 123 GLY A O 1
ATOM 1008 N N . VAL A 1 124 ? 22.265 -1.960 -25.948 1.00 96.94 124 VAL A N 1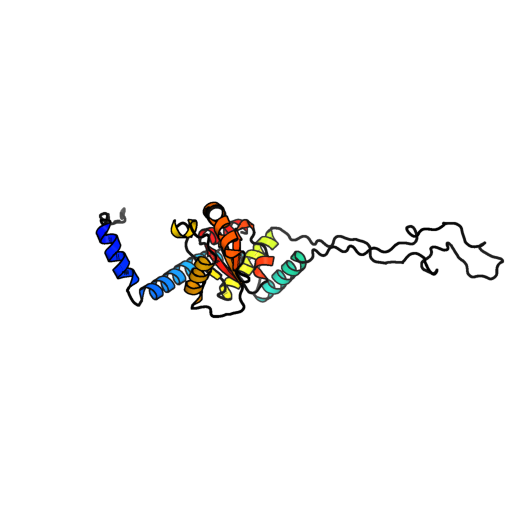
ATOM 1009 C CA . VAL A 1 124 ? 21.152 -2.926 -25.887 1.00 96.94 124 VAL A CA 1
ATOM 1010 C C . VAL A 1 124 ? 19.919 -2.363 -26.602 1.00 96.94 124 VAL A C 1
ATOM 1012 O O . VAL A 1 124 ? 19.535 -1.212 -26.381 1.00 96.94 124 VAL A O 1
ATOM 1015 N N . CYS A 1 125 ? 19.280 -3.169 -27.456 1.00 95.12 125 CYS A N 1
ATOM 1016 C CA . CYS A 1 125 ? 17.988 -2.837 -28.065 1.00 95.12 125 CYS A CA 1
ATOM 1017 C C . CYS A 1 125 ? 16.834 -3.242 -27.148 1.00 95.12 125 CYS A C 1
ATOM 1019 O O . CYS A 1 125 ? 16.823 -4.359 -26.644 1.00 95.12 125 CYS A O 1
ATOM 1021 N N . PHE A 1 126 ? 15.866 -2.338 -26.960 1.00 95.06 126 PHE A N 1
ATOM 1022 C CA . PHE A 1 126 ? 14.666 -2.558 -26.135 1.00 95.06 126 PHE A CA 1
ATOM 1023 C C . PHE A 1 126 ? 14.949 -3.030 -24.699 1.00 95.06 126 PHE A C 1
ATOM 1025 O O . PHE A 1 126 ? 14.126 -3.699 -24.080 1.00 95.06 126 PHE A O 1
ATOM 1032 N N . GLY A 1 127 ? 16.113 -2.667 -24.155 1.00 94.81 127 GLY A N 1
ATOM 1033 C CA . GLY A 1 127 ? 16.423 -2.929 -22.757 1.00 94.81 127 GLY A CA 1
ATOM 1034 C C . GLY A 1 127 ? 15.587 -2.054 -21.812 1.00 94.81 127 GLY A C 1
ATOM 1035 O O . GLY A 1 127 ? 14.985 -1.061 -22.237 1.00 94.81 127 GLY A O 1
ATOM 1036 N N . PRO A 1 128 ? 15.533 -2.399 -20.514 1.00 95.44 128 PRO A N 1
ATOM 1037 C CA . PRO A 1 128 ? 14.775 -1.635 -19.538 1.00 95.44 128 PRO A CA 1
ATOM 1038 C C . PRO A 1 128 ? 15.289 -0.197 -19.455 1.00 95.44 128 PRO A C 1
ATOM 1040 O O . PRO A 1 128 ? 16.496 0.069 -19.528 1.00 95.44 128 PRO A O 1
ATOM 1043 N N . LYS A 1 129 ? 14.340 0.721 -19.291 1.00 94.06 129 LYS A N 1
ATOM 1044 C CA . LYS A 1 129 ? 14.566 2.133 -19.000 1.00 94.06 129 LYS A CA 1
ATOM 1045 C C . LYS A 1 129 ? 13.794 2.511 -17.743 1.00 94.06 129 LYS A C 1
ATOM 1047 O O . LYS A 1 129 ? 12.708 1.954 -17.527 1.00 94.06 129 LYS A O 1
ATOM 1052 N N . PRO A 1 130 ? 14.329 3.448 -16.941 1.00 94.50 130 PRO A N 1
ATOM 1053 C CA . PRO A 1 130 ? 13.669 3.847 -15.721 1.00 94.50 130 PRO A CA 1
ATOM 1054 C C . PRO A 1 130 ? 12.322 4.480 -16.062 1.00 94.50 130 PRO A C 1
ATOM 1056 O O . PRO A 1 130 ? 12.234 5.340 -16.940 1.00 94.50 130 PRO A O 1
ATOM 1059 N N . LYS A 1 131 ? 11.261 4.008 -15.411 1.00 90.12 131 LYS A N 1
ATOM 1060 C CA . LYS A 1 131 ? 9.897 4.483 -15.652 1.00 90.12 131 LYS A CA 1
ATOM 1061 C C . LYS A 1 131 ? 9.077 4.453 -14.374 1.00 90.12 131 LYS A C 1
ATOM 1063 O O . LYS A 1 131 ? 9.208 3.544 -13.554 1.00 90.12 131 LYS A O 1
ATOM 1068 N N . PHE A 1 132 ? 8.185 5.424 -14.252 1.00 86.81 132 PHE A N 1
ATOM 1069 C CA . PHE A 1 132 ? 7.232 5.494 -13.156 1.00 86.81 132 PHE A CA 1
ATOM 1070 C C . PHE A 1 132 ? 5.966 4.732 -13.541 1.00 86.81 132 PHE A C 1
ATOM 1072 O O . PHE A 1 132 ? 5.302 5.070 -14.520 1.00 86.81 132 PHE A O 1
ATOM 1079 N N . THR A 1 133 ? 5.629 3.686 -12.788 1.00 85.06 133 THR A N 1
ATOM 1080 C CA . THR A 1 133 ? 4.368 2.955 -12.948 1.00 85.06 133 THR A CA 1
ATOM 1081 C C . THR A 1 133 ? 3.412 3.401 -11.850 1.00 85.06 133 THR A C 1
ATOM 1083 O O . THR A 1 133 ? 3.353 2.770 -10.801 1.00 85.06 133 THR A O 1
ATOM 1086 N N . SER A 1 134 ? 2.703 4.512 -12.053 1.00 84.88 134 SER A N 1
ATOM 1087 C CA . SER A 1 134 ? 1.620 4.941 -11.164 1.00 84.88 134 SER A CA 1
ATOM 1088 C C . SER A 1 134 ? 0.298 4.933 -11.927 1.00 84.88 134 SER A C 1
ATOM 1090 O O . SER A 1 134 ? 0.162 5.535 -12.991 1.00 84.88 134 SER A O 1
ATOM 1092 N N . LEU A 1 135 ? -0.686 4.203 -11.401 1.00 89.31 135 LEU A N 1
ATOM 1093 C CA . LEU A 1 135 ? -2.037 4.163 -11.957 1.00 89.31 135 LEU A CA 1
ATOM 1094 C C . LEU A 1 135 ? -2.953 5.056 -11.121 1.00 89.31 135 LEU A C 1
ATOM 1096 O O . LEU A 1 135 ? -2.944 5.006 -9.890 1.00 89.31 135 LEU A O 1
ATOM 1100 N N . LYS A 1 136 ? -3.750 5.889 -11.791 1.00 90.62 136 LYS A N 1
ATOM 1101 C CA . LYS A 1 136 ? -4.673 6.814 -11.129 1.00 90.62 136 LYS A CA 1
ATOM 1102 C C . LYS A 1 136 ? -5.905 6.069 -10.613 1.00 90.62 136 LYS A C 1
ATOM 1104 O O . LYS A 1 136 ? -6.528 5.313 -11.351 1.00 90.62 136 LYS A O 1
ATOM 1109 N N . ILE A 1 137 ? -6.300 6.369 -9.376 1.00 91.94 137 ILE A N 1
ATOM 1110 C CA . ILE A 1 137 ? -7.580 5.952 -8.793 1.00 91.94 137 ILE A CA 1
ATOM 1111 C C . ILE A 1 137 ? -8.457 7.191 -8.625 1.00 91.94 137 ILE A C 1
ATOM 1113 O O . ILE A 1 137 ? -8.019 8.212 -8.087 1.00 91.94 137 ILE A O 1
ATOM 1117 N N . ASN A 1 138 ? -9.705 7.119 -9.083 1.00 91.06 138 ASN A N 1
ATOM 1118 C CA . ASN A 1 138 ? -10.659 8.208 -8.907 1.00 91.06 138 ASN A CA 1
ATOM 1119 C C . ASN A 1 138 ? -11.047 8.363 -7.430 1.00 91.06 138 ASN A C 1
ATOM 1121 O O . ASN A 1 138 ? -11.255 7.379 -6.724 1.00 91.06 138 ASN A O 1
ATOM 1125 N N . LYS A 1 139 ? -11.215 9.607 -6.962 1.00 90.75 139 LYS A N 1
ATOM 1126 C CA . LYS A 1 139 ? -11.517 9.899 -5.545 1.00 90.75 139 LYS A CA 1
ATOM 1127 C C . LYS A 1 139 ? -12.780 9.182 -5.044 1.00 90.75 139 LYS A C 1
ATOM 1129 O O . LYS A 1 139 ? -12.772 8.628 -3.949 1.00 90.75 139 LYS A O 1
ATOM 1134 N N . LYS A 1 140 ? -13.834 9.145 -5.869 1.00 86.12 140 LYS A N 1
ATOM 1135 C CA . LYS A 1 140 ? -15.098 8.455 -5.553 1.00 86.12 140 LYS A CA 1
ATOM 1136 C C . LYS A 1 140 ? -14.925 6.938 -5.453 1.00 86.12 140 LYS A C 1
ATOM 1138 O O . LYS A 1 140 ? -15.460 6.323 -4.540 1.00 86.12 140 LYS A O 1
ATOM 1143 N N . GLU A 1 141 ? -14.139 6.345 -6.351 1.00 87.25 141 GLU A N 1
ATOM 1144 C CA . GLU A 1 141 ? -13.834 4.910 -6.305 1.00 87.25 141 GLU A CA 1
ATOM 1145 C C . GLU A 1 141 ? -13.012 4.553 -5.062 1.00 87.25 141 GLU A C 1
ATOM 1147 O O . GLU A 1 141 ? -13.283 3.548 -4.410 1.00 87.25 141 GLU A O 1
ATOM 1152 N N . TYR A 1 142 ? -12.046 5.400 -4.697 1.00 91.06 142 TYR A N 1
ATOM 1153 C CA . TYR A 1 142 ? -11.236 5.223 -3.494 1.00 91.06 142 TYR A CA 1
ATOM 1154 C C . TYR A 1 142 ? -12.086 5.260 -2.214 1.00 91.06 142 TYR A C 1
ATOM 1156 O O . TYR A 1 142 ? -11.958 4.376 -1.366 1.00 91.06 142 TYR A O 1
ATOM 1164 N N . GLY A 1 143 ? -12.975 6.253 -2.087 1.00 86.88 143 GLY A N 1
ATOM 1165 C CA . GLY A 1 143 ? -13.895 6.353 -0.950 1.00 86.88 143 GLY A CA 1
ATOM 1166 C C . GLY A 1 143 ? -14.820 5.141 -0.858 1.00 86.88 143 GLY A C 1
ATOM 1167 O O . GLY A 1 143 ? -14.908 4.504 0.191 1.00 86.88 143 GLY A O 1
ATOM 1168 N N . LEU A 1 144 ? -15.410 4.740 -1.988 1.00 83.62 144 LEU A N 1
ATOM 1169 C CA . LEU A 1 144 ? -16.263 3.556 -2.069 1.00 83.62 144 LEU A CA 1
ATOM 1170 C C . LEU A 1 144 ? -15.519 2.283 -1.638 1.00 83.62 144 LEU A C 1
ATOM 1172 O O . LEU A 1 144 ? -16.055 1.497 -0.857 1.00 83.62 144 LEU A O 1
ATOM 1176 N N . ALA A 1 145 ? -14.274 2.095 -2.083 1.00 87.06 145 ALA A N 1
ATOM 1177 C CA . ALA A 1 145 ? -13.464 0.938 -1.712 1.00 87.06 145 ALA A CA 1
ATOM 1178 C C . ALA A 1 145 ? -13.231 0.846 -0.196 1.00 87.06 145 ALA A C 1
ATOM 1180 O O . ALA A 1 145 ? -13.388 -0.228 0.381 1.00 87.06 145 ALA A O 1
ATOM 1181 N N . ILE A 1 146 ? -12.921 1.961 0.472 1.00 88.75 146 ILE A N 1
ATOM 1182 C CA . ILE A 1 146 ? -12.741 1.980 1.933 1.00 88.75 146 ILE A CA 1
ATOM 1183 C C . ILE A 1 146 ? -14.035 1.601 2.654 1.00 88.75 146 ILE A C 1
ATOM 1185 O O . ILE A 1 146 ? -14.014 0.800 3.588 1.00 88.75 146 ILE A O 1
ATOM 1189 N N . LEU A 1 147 ? -15.171 2.133 2.211 1.00 82.44 147 LEU A N 1
ATOM 1190 C CA . LEU A 1 147 ? -16.461 1.852 2.838 1.00 82.44 147 LEU A CA 1
ATOM 1191 C C . LEU A 1 147 ? -16.881 0.388 2.653 1.00 82.44 147 LEU A C 1
ATOM 1193 O O . LEU A 1 147 ? -17.408 -0.222 3.589 1.00 82.44 147 LEU A O 1
ATOM 1197 N N . LEU A 1 148 ? -16.583 -0.206 1.494 1.00 80.81 148 LEU A N 1
ATOM 1198 C CA . LEU A 1 148 ? -16.739 -1.643 1.269 1.00 80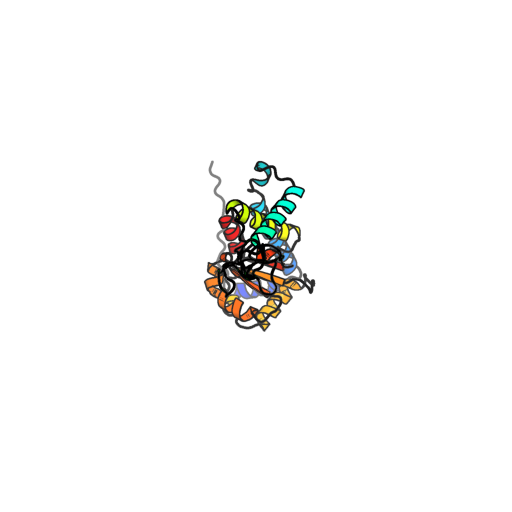.81 148 LEU A CA 1
ATOM 1199 C C . LEU A 1 148 ? -15.809 -2.472 2.164 1.00 80.81 148 LEU A C 1
ATOM 1201 O O . LEU A 1 148 ? -16.262 -3.449 2.755 1.00 80.81 148 LEU A O 1
ATOM 1205 N N . LEU A 1 149 ? -14.544 -2.079 2.329 1.00 86.38 149 LEU A N 1
ATOM 1206 C CA . LEU A 1 149 ? -13.593 -2.782 3.201 1.00 86.38 149 LEU A CA 1
ATOM 1207 C C . LEU A 1 149 ? -14.030 -2.754 4.672 1.00 86.38 149 LEU A C 1
ATOM 1209 O O . LEU A 1 149 ? -14.008 -3.789 5.338 1.00 86.38 149 LEU A O 1
ATOM 1213 N N . ILE A 1 150 ? -14.514 -1.612 5.167 1.00 82.81 150 ILE A N 1
ATOM 1214 C CA . ILE A 1 150 ? -15.094 -1.487 6.515 1.00 82.81 150 ILE A CA 1
ATOM 1215 C C . ILE A 1 150 ? -16.326 -2.392 6.657 1.00 82.81 150 ILE A C 1
ATOM 1217 O O . ILE A 1 150 ? -16.480 -3.098 7.657 1.00 82.81 150 ILE A O 1
ATOM 1221 N N . ARG A 1 151 ? -17.193 -2.424 5.637 1.00 78.62 151 ARG A N 1
ATOM 1222 C CA . ARG A 1 151 ? -18.362 -3.313 5.605 1.00 78.62 151 ARG A CA 1
ATOM 1223 C C . ARG A 1 151 ? -17.956 -4.788 5.657 1.00 78.62 151 ARG A C 1
ATOM 1225 O O . ARG A 1 151 ? -18.600 -5.555 6.374 1.00 78.62 151 ARG A O 1
ATOM 1232 N N . LEU A 1 152 ? -16.913 -5.183 4.927 1.00 79.69 152 LEU A N 1
ATOM 1233 C CA . LEU A 1 152 ? -16.372 -6.543 4.938 1.00 79.69 152 LEU A CA 1
ATOM 1234 C C . LEU A 1 152 ? -15.764 -6.902 6.298 1.00 79.69 152 LEU A C 1
ATOM 1236 O O . LEU A 1 152 ? -16.047 -7.983 6.810 1.00 79.69 152 LEU A O 1
ATOM 1240 N N . ALA A 1 153 ? -15.004 -5.993 6.915 1.00 81.06 153 ALA A N 1
ATOM 1241 C CA . ALA A 1 153 ? -14.457 -6.186 8.2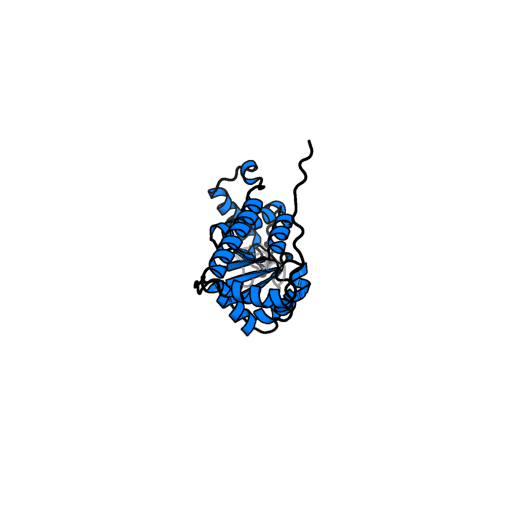58 1.00 81.06 153 ALA A CA 1
ATOM 1242 C C . ALA A 1 153 ? -15.573 -6.424 9.290 1.00 81.06 153 ALA A C 1
ATOM 1244 O O . ALA A 1 153 ? -15.460 -7.303 10.144 1.00 81.06 153 ALA A O 1
ATOM 1245 N N . TYR A 1 154 ? -16.693 -5.707 9.169 1.00 78.62 154 TYR A N 1
ATOM 1246 C CA . TYR A 1 154 ? -17.870 -5.964 9.993 1.00 78.62 154 TYR A CA 1
ATOM 1247 C C . TYR A 1 154 ? -18.525 -7.320 9.696 1.00 78.62 154 TYR A C 1
ATOM 1249 O O . TYR A 1 154 ? -18.765 -8.081 10.632 1.00 78.62 154 TYR A O 1
ATOM 1257 N N . LYS A 1 155 ? -18.773 -7.664 8.417 1.00 75.69 155 LYS A N 1
ATOM 1258 C CA . LYS A 1 155 ? -19.332 -8.980 8.028 1.00 75.69 155 LYS A CA 1
ATOM 1259 C C . LYS A 1 155 ? -18.488 -10.131 8.604 1.00 75.69 155 LYS A C 1
ATOM 1261 O O . LYS A 1 155 ? -19.043 -11.122 9.065 1.00 75.69 155 LYS A O 1
ATOM 1266 N N . LYS A 1 156 ? -17.159 -9.972 8.644 1.00 76.88 156 LYS A N 1
ATOM 1267 C CA . LYS A 1 156 ? -16.200 -10.938 9.211 1.00 76.88 156 LYS A CA 1
ATOM 1268 C C . LYS A 1 156 ? -16.055 -10.879 10.743 1.00 76.88 156 LYS A C 1
ATOM 1270 O O . LYS A 1 156 ? -15.197 -11.569 11.282 1.00 76.88 156 LYS A O 1
ATOM 1275 N N . LYS A 1 157 ? -16.850 -10.069 11.457 1.00 79.75 157 LYS A N 1
ATOM 1276 C CA . LYS A 1 157 ? -16.757 -9.840 12.919 1.00 79.75 157 LYS A CA 1
ATOM 1277 C C . LYS A 1 157 ? -15.374 -9.347 13.389 1.00 79.75 157 LYS A C 1
ATOM 1279 O O . LYS A 1 157 ? -14.991 -9.531 14.541 1.00 79.75 157 LYS A O 1
ATOM 1284 N N . GLN A 1 158 ? -14.628 -8.689 12.502 1.00 80.31 158 GLN A N 1
ATOM 1285 C CA . GLN A 1 158 ? -13.297 -8.129 12.764 1.00 80.31 158 GLN A CA 1
ATOM 1286 C C . GLN A 1 158 ? -13.348 -6.660 13.200 1.00 80.31 158 GLN A C 1
ATOM 1288 O O . GLN A 1 158 ? -12.313 -6.087 13.517 1.00 80.31 158 GLN A O 1
ATOM 1293 N N . LEU A 1 159 ? -14.524 -6.034 13.212 1.00 81.62 159 LEU A N 1
ATOM 1294 C CA . LEU A 1 159 ? -14.701 -4.635 13.590 1.00 81.62 159 LEU A CA 1
ATOM 1295 C C . LEU A 1 159 ? -15.440 -4.535 14.927 1.00 81.62 159 LEU A C 1
ATOM 1297 O O . LEU A 1 159 ? -16.531 -5.078 15.078 1.00 81.62 159 LEU A O 1
ATOM 1301 N N . LEU A 1 160 ? -14.849 -3.815 15.876 1.00 81.94 160 LEU A N 1
ATOM 1302 C CA . LEU A 1 160 ? -15.418 -3.501 17.181 1.00 81.94 160 LEU A CA 1
ATOM 1303 C C . LEU A 1 160 ? -15.492 -1.980 17.322 1.00 81.94 160 LEU A C 1
ATOM 1305 O O . LEU A 1 160 ? -14.519 -1.288 17.032 1.00 81.94 160 LEU A O 1
ATOM 1309 N N . ILE A 1 161 ? -16.642 -1.459 17.751 1.00 80.31 161 ILE A N 1
ATOM 1310 C CA . ILE A 1 161 ? -16.824 -0.019 17.976 1.00 80.31 161 ILE A CA 1
ATOM 1311 C C . ILE A 1 161 ? -16.908 0.215 19.481 1.00 80.31 161 ILE A C 1
ATOM 1313 O O . ILE A 1 161 ? -17.807 -0.309 20.141 1.00 80.31 161 ILE A O 1
ATOM 1317 N N . THR A 1 162 ? -15.968 0.978 20.023 1.00 75.50 162 THR A N 1
ATOM 1318 C CA . THR A 1 162 ? -15.949 1.402 21.422 1.00 75.50 162 THR A CA 1
ATOM 1319 C C . THR A 1 162 ? -16.530 2.800 21.564 1.00 75.50 162 THR A C 1
ATOM 1321 O O . THR A 1 162 ? -16.563 3.594 20.622 1.00 75.50 162 THR A O 1
ATOM 1324 N N . GLN A 1 163 ? -16.966 3.127 22.775 1.00 77.69 163 GLN A N 1
ATOM 1325 C CA . GLN A 1 163 ? -17.291 4.505 23.124 1.00 77.69 163 GLN A CA 1
ATOM 1326 C C . GLN A 1 163 ? -16.022 5.379 23.120 1.00 77.69 163 GLN A C 1
ATOM 1328 O O . GLN A 1 163 ? -14.905 4.856 23.062 1.00 77.69 163 GLN A O 1
ATOM 1333 N N . SER A 1 164 ? -16.196 6.702 23.146 1.00 70.19 164 SER A N 1
ATOM 1334 C CA . SER A 1 164 ? -15.082 7.655 23.183 1.00 70.19 164 SER A CA 1
ATOM 1335 C C . SER A 1 164 ? -14.183 7.405 24.395 1.00 70.19 164 SER A C 1
ATOM 1337 O O . SER A 1 164 ? -14.668 7.285 25.522 1.00 70.19 164 SER A O 1
ATOM 1339 N N . LEU A 1 165 ? -12.871 7.363 24.170 1.00 68.38 165 LEU A N 1
ATOM 1340 C CA . LEU A 1 165 ? -11.860 7.035 25.183 1.00 68.38 165 LEU A CA 1
ATOM 1341 C C . LEU A 1 165 ? -11.368 8.291 25.927 1.00 68.38 165 LEU A C 1
ATOM 1343 O O . LEU A 1 165 ? -10.177 8.490 26.125 1.00 68.38 165 LEU A O 1
ATOM 1347 N N . THR A 1 166 ? -12.285 9.174 26.322 1.00 64.56 166 THR A N 1
ATOM 1348 C CA . THR A 1 166 ? -11.971 10.503 26.882 1.00 64.56 166 THR A CA 1
ATOM 1349 C C . THR A 1 166 ? -11.720 10.520 28.392 1.00 64.56 166 THR A C 1
ATOM 1351 O O . THR A 1 166 ? -11.494 11.587 28.960 1.00 64.56 166 THR A O 1
ATOM 1354 N N . SER A 1 167 ? -11.764 9.375 29.079 1.00 66.75 167 SER A N 1
ATOM 1355 C CA . SER A 1 167 ? -11.555 9.355 30.529 1.00 66.75 167 SER A CA 1
ATOM 1356 C C . SER A 1 167 ? -10.094 9.663 30.894 1.00 66.75 167 SER A C 1
ATOM 1358 O O . SER A 1 167 ? -9.161 9.255 30.202 1.00 66.75 167 SER A O 1
ATOM 1360 N N . LYS A 1 168 ? -9.887 10.358 32.025 1.00 66.88 168 LYS A N 1
ATOM 1361 C CA . LYS A 1 168 ? -8.551 10.709 32.557 1.00 66.88 168 LYS A CA 1
ATOM 1362 C C . LYS A 1 168 ? -7.630 9.491 32.712 1.00 66.88 168 LYS A C 1
ATOM 1364 O O . LYS A 1 168 ? -6.419 9.615 32.588 1.00 66.88 168 LYS A O 1
ATOM 1369 N N . ALA A 1 169 ? -8.210 8.311 32.933 1.00 67.12 169 ALA A N 1
ATOM 1370 C CA . ALA A 1 169 ? -7.478 7.053 33.021 1.00 67.12 169 ALA A CA 1
ATOM 1371 C C . ALA A 1 169 ? -6.714 6.716 31.728 1.00 67.12 169 ALA A C 1
ATOM 1373 O O . ALA A 1 169 ? -5.608 6.198 31.809 1.00 67.12 169 ALA A O 1
ATOM 1374 N N . PHE A 1 170 ? -7.260 7.038 30.549 1.00 69.88 170 PHE A N 1
ATOM 1375 C CA . PHE A 1 170 ? -6.583 6.784 29.276 1.00 69.88 170 PHE A CA 1
ATOM 1376 C C . PHE A 1 170 ? -5.495 7.823 28.971 1.00 69.88 170 PHE A C 1
ATOM 1378 O O . PHE A 1 170 ? -4.486 7.484 28.362 1.00 69.88 170 PHE A O 1
ATOM 1385 N N . GLN A 1 171 ? -5.646 9.069 29.428 1.00 71.00 171 GLN A N 1
ATOM 1386 C CA . GLN A 1 171 ? -4.655 10.132 29.192 1.00 71.00 171 GLN A CA 1
ATOM 1387 C C . GLN A 1 171 ? -3.284 9.822 29.814 1.00 71.00 171 GLN A C 1
ATOM 1389 O O . GLN A 1 171 ? -2.258 10.179 29.235 1.00 71.00 171 GLN A O 1
ATOM 1394 N N . ASN A 1 172 ? -3.279 9.107 30.941 1.00 72.94 172 ASN A N 1
ATOM 1395 C CA . ASN A 1 172 ? -2.078 8.774 31.709 1.00 72.94 172 ASN A CA 1
ATOM 1396 C C . ASN A 1 172 ? -1.445 7.426 31.317 1.00 72.94 172 ASN A C 1
ATOM 1398 O O . ASN A 1 172 ? -0.557 6.942 32.020 1.00 72.94 172 ASN A O 1
ATOM 1402 N N . ILE A 1 173 ? -1.894 6.789 30.229 1.00 77.31 173 ILE A N 1
ATOM 1403 C CA . ILE A 1 173 ? -1.308 5.521 29.782 1.00 77.31 173 ILE A CA 1
ATOM 1404 C C . ILE A 1 173 ? 0.000 5.810 29.054 1.00 77.31 173 ILE A C 1
ATOM 1406 O O . ILE A 1 173 ? 0.020 6.294 27.922 1.00 77.31 173 ILE A O 1
ATOM 1410 N N . HIS A 1 174 ? 1.104 5.460 29.709 1.00 80.81 174 HIS A N 1
ATOM 1411 C CA . HIS A 1 174 ? 2.455 5.610 29.162 1.00 80.81 174 HIS A CA 1
ATOM 1412 C C . HIS A 1 174 ? 3.211 4.280 29.084 1.00 80.81 174 HIS A C 1
ATOM 1414 O O . HIS A 1 174 ? 4.268 4.207 28.456 1.00 80.81 174 HIS A O 1
ATOM 1420 N N . LYS A 1 175 ? 2.689 3.218 29.712 1.00 83.88 175 LYS A N 1
ATOM 1421 C CA . LYS A 1 175 ? 3.381 1.934 29.842 1.00 83.88 175 LYS A CA 1
ATOM 1422 C C . LYS A 1 175 ? 2.799 0.872 28.915 1.00 83.88 175 LYS A C 1
ATOM 1424 O O . LYS A 1 175 ? 1.589 0.701 28.787 1.00 83.88 175 LYS A O 1
ATOM 1429 N N . THR A 1 176 ? 3.691 0.078 28.334 1.00 85.62 176 THR A N 1
ATOM 1430 C CA . THR A 1 176 ? 3.350 -1.077 27.486 1.00 85.62 176 THR A CA 1
ATOM 1431 C C . THR A 1 176 ? 2.575 -2.156 28.255 1.00 85.62 176 THR A C 1
ATOM 1433 O O . THR A 1 176 ? 1.718 -2.832 27.684 1.00 85.62 176 THR A O 1
ATOM 1436 N N . SER A 1 177 ? 2.846 -2.316 29.556 1.00 82.69 177 SER A N 1
ATOM 1437 C CA . SER A 1 177 ? 2.187 -3.297 30.428 1.00 82.69 177 SER A CA 1
ATOM 1438 C C . SER A 1 177 ? 0.696 -3.011 30.622 1.00 82.69 177 SER A C 1
ATOM 1440 O O . SER A 1 177 ? -0.111 -3.938 30.579 1.00 82.69 177 SER A O 1
ATOM 1442 N N . GLU A 1 178 ? 0.327 -1.739 30.772 1.00 82.88 178 GLU A N 1
ATOM 1443 C CA . GLU A 1 178 ? -1.060 -1.280 30.912 1.00 82.88 178 GLU A CA 1
ATOM 1444 C C . GLU A 1 178 ? -1.854 -1.529 29.628 1.00 82.88 178 GLU A C 1
ATOM 1446 O O . GLU A 1 178 ? -2.979 -2.016 29.664 1.00 82.88 178 GLU A O 1
ATOM 1451 N N . ILE A 1 179 ? -1.248 -1.290 28.464 1.00 79.94 179 ILE A N 1
ATOM 1452 C CA . ILE A 1 179 ? -1.883 -1.608 27.180 1.00 79.94 179 ILE A CA 1
ATOM 1453 C C . ILE A 1 179 ? -2.067 -3.119 27.024 1.00 79.94 179 ILE A C 1
ATOM 1455 O O . ILE A 1 179 ? -3.123 -3.576 26.584 1.00 79.94 179 ILE A O 1
ATOM 1459 N N . LYS A 1 180 ? -1.066 -3.917 27.411 1.00 79.19 180 LYS A N 1
ATOM 1460 C CA . LYS A 1 180 ? -1.148 -5.380 27.351 1.00 79.19 180 LYS A CA 1
ATOM 1461 C C . LYS A 1 180 ? -2.273 -5.921 28.238 1.00 79.19 180 LYS A C 1
ATOM 1463 O O . LYS A 1 180 ? -2.991 -6.824 27.805 1.00 79.19 180 LYS A O 1
ATOM 1468 N N . SER A 1 181 ? -2.459 -5.362 29.436 1.00 78.31 181 SER A N 1
ATOM 1469 C CA . SER A 1 181 ? -3.566 -5.748 30.314 1.00 78.31 181 SER A CA 1
ATOM 1470 C C . SER A 1 181 ? -4.913 -5.354 29.700 1.00 78.31 181 SER A C 1
ATOM 1472 O O . SER A 1 181 ? -5.791 -6.207 29.578 1.00 78.31 181 SER A O 1
ATOM 1474 N N . LEU A 1 182 ? -5.048 -4.125 29.193 1.00 74.38 182 LEU A N 1
ATOM 1475 C CA . LEU A 1 182 ? -6.276 -3.615 28.574 1.00 74.38 182 LEU A CA 1
ATOM 1476 C C . LEU A 1 182 ? -6.712 -4.448 27.363 1.00 74.38 182 LEU A C 1
ATOM 1478 O O . LEU A 1 182 ? -7.884 -4.813 27.238 1.00 74.38 182 LEU A O 1
ATOM 1482 N N . LEU A 1 183 ? -5.746 -4.822 26.521 1.00 70.75 183 LEU A N 1
ATOM 1483 C CA . LEU A 1 183 ? -5.967 -5.750 25.421 1.00 70.75 183 LEU A CA 1
ATOM 1484 C C . LEU A 1 183 ? -6.448 -7.105 25.941 1.00 70.75 183 LEU A C 1
ATOM 1486 O O . LEU A 1 183 ? -7.484 -7.570 25.486 1.00 70.75 183 LEU A O 1
ATOM 1490 N N . SER A 1 184 ? -5.771 -7.704 26.926 1.00 68.31 184 SER A N 1
ATOM 1491 C CA . SER A 1 184 ? -6.130 -9.034 27.443 1.00 68.31 184 SER A CA 1
ATOM 1492 C C . SER A 1 184 ? -7.565 -9.123 27.982 1.00 68.31 184 SER A C 1
ATOM 1494 O O . SER A 1 184 ? -8.230 -10.143 27.786 1.00 68.31 184 SER A O 1
ATOM 1496 N N . TYR A 1 185 ? -8.077 -8.048 28.594 1.00 64.12 185 TYR A N 1
ATOM 1497 C CA . TYR A 1 185 ? -9.460 -7.979 29.070 1.00 64.12 185 TYR A CA 1
ATOM 1498 C C . TYR A 1 185 ? -10.461 -7.960 27.913 1.00 64.12 185 TYR A C 1
ATOM 1500 O O . TYR A 1 185 ? -11.425 -8.724 27.917 1.00 64.12 185 TYR A O 1
ATOM 1508 N N . GLN A 1 186 ? -10.216 -7.138 26.890 1.00 58.00 186 GLN A N 1
ATOM 1509 C CA . GLN A 1 186 ? -11.088 -7.059 25.714 1.00 58.00 186 GLN A CA 1
ATOM 1510 C C . GLN A 1 186 ? -10.953 -8.272 24.779 1.00 58.00 186 GLN A C 1
ATOM 1512 O O . GLN A 1 186 ? -11.881 -8.587 24.031 1.00 58.00 186 GLN A O 1
ATOM 1517 N N . THR A 1 187 ? -9.810 -8.962 24.795 1.00 55.28 187 THR A N 1
ATOM 1518 C CA . THR A 1 187 ? -9.503 -10.089 23.905 1.00 55.28 187 THR A CA 1
ATOM 1519 C C . THR A 1 187 ? -9.645 -11.455 24.567 1.00 55.28 187 THR A C 1
ATOM 1521 O O . THR A 1 187 ? -9.363 -12.449 23.909 1.00 55.28 187 THR A O 1
ATOM 1524 N N . LYS A 1 188 ? -10.141 -11.564 25.808 1.00 52.16 188 LYS A N 1
ATOM 1525 C CA . LYS A 1 188 ? -10.462 -12.864 26.439 1.00 52.16 188 LYS A CA 1
ATOM 1526 C C . LYS A 1 188 ? -11.490 -13.687 25.635 1.00 52.16 188 LYS A C 1
ATOM 1528 O O . LYS A 1 188 ? -11.535 -14.902 25.753 1.00 52.16 188 LYS A O 1
ATOM 1533 N N . SER A 1 189 ? -12.259 -13.027 24.762 1.00 45.66 189 SER A N 1
ATOM 1534 C CA . SER A 1 189 ? -13.171 -13.631 23.773 1.00 45.66 189 SER A CA 1
ATOM 1535 C C . SER A 1 189 ? -12.513 -13.915 22.402 1.00 45.66 189 SER A C 1
ATOM 1537 O O . SER A 1 189 ? -13.126 -14.523 21.530 1.00 45.66 189 SER A O 1
ATOM 1539 N N . LEU A 1 190 ? -11.271 -13.470 22.178 1.00 45.72 190 LEU A N 1
ATOM 1540 C CA . LEU A 1 190 ? -10.552 -13.525 20.903 1.00 45.72 190 LEU A CA 1
ATOM 1541 C C . LEU A 1 190 ? -9.157 -14.136 21.056 1.00 45.72 190 LEU A C 1
ATOM 1543 O O . LEU A 1 190 ? -8.127 -13.471 20.963 1.00 45.72 190 LEU A O 1
ATOM 1547 N N . SER A 1 191 ? -9.139 -15.446 21.228 1.00 41.62 191 SER A N 1
ATOM 1548 C CA . SER A 1 191 ? -7.957 -16.304 21.205 1.00 41.62 191 SER A CA 1
ATOM 1549 C C . SER A 1 191 ? -7.438 -16.593 19.785 1.00 41.62 191 SER A C 1
ATOM 1551 O O . SER A 1 191 ? -6.885 -17.659 19.538 1.00 41.62 191 SER A O 1
ATOM 1553 N N . SER A 1 192 ? -7.586 -15.677 18.821 1.00 51.03 192 SER A N 1
ATOM 1554 C CA . SER A 1 192 ? -6.938 -15.844 17.511 1.00 51.03 192 SER A CA 1
ATOM 1555 C C . SER A 1 192 ? -5.557 -15.209 17.550 1.00 51.03 192 SER A C 1
ATOM 1557 O O . SER A 1 192 ? -5.380 -14.017 17.305 1.00 51.03 192 SER A O 1
ATOM 1559 N N . THR A 1 193 ? -4.580 -16.051 17.860 1.00 55.78 193 THR A N 1
ATOM 1560 C CA . THR A 1 193 ? -3.143 -15.790 18.000 1.00 55.78 193 THR A CA 1
ATOM 1561 C C . THR A 1 193 ? -2.477 -15.114 16.794 1.00 55.78 193 THR A C 1
ATOM 1563 O O . THR A 1 193 ? -1.326 -14.700 16.910 1.00 55.78 193 THR A O 1
ATOM 1566 N N . GLU A 1 194 ? -3.162 -14.912 15.669 1.00 65.00 194 GLU A N 1
ATOM 1567 C CA . GLU A 1 194 ? -2.567 -14.429 14.413 1.00 65.00 194 GLU A CA 1
ATOM 1568 C C . GLU A 1 194 ? -2.957 -12.999 14.012 1.00 65.00 194 GLU A C 1
ATOM 1570 O O . GLU A 1 194 ? -2.270 -12.378 13.201 1.00 65.00 194 GLU A O 1
ATOM 1575 N N . GLN A 1 195 ? -4.037 -12.443 14.566 1.00 74.69 195 GLN A N 1
ATOM 1576 C CA . GLN A 1 195 ? -4.574 -11.172 14.072 1.00 74.69 195 GLN A CA 1
ATOM 1577 C C . GLN A 1 195 ? -3.871 -9.965 14.698 1.00 74.69 195 GLN A C 1
ATOM 1579 O O . GLN A 1 195 ? -3.602 -9.912 15.897 1.00 74.69 195 GLN A O 1
ATOM 1584 N N . THR A 1 196 ? -3.607 -8.957 13.870 1.00 85.56 196 THR A N 1
ATOM 1585 C CA . THR A 1 196 ? -3.059 -7.669 14.317 1.00 85.56 196 THR A CA 1
ATOM 1586 C C . THR A 1 196 ? -4.192 -6.742 14.764 1.00 85.56 196 THR A C 1
ATOM 1588 O O . THR A 1 196 ? -5.231 -6.662 14.121 1.00 85.56 196 THR A O 1
ATOM 1591 N N . ILE A 1 197 ? -4.047 -6.042 15.881 1.00 87.12 197 ILE A N 1
ATOM 1592 C CA . ILE A 1 197 ? -5.069 -5.146 16.424 1.00 87.12 197 ILE A CA 1
ATOM 1593 C C . ILE A 1 197 ? -4.757 -3.721 15.976 1.00 87.12 197 ILE A C 1
ATOM 1595 O O . ILE A 1 197 ? -3.674 -3.193 16.231 1.00 87.12 197 ILE A O 1
ATOM 1599 N N . LYS A 1 198 ? -5.717 -3.084 15.309 1.00 89.88 198 LYS A N 1
ATOM 1600 C CA . LYS A 1 198 ? -5.626 -1.691 14.878 1.00 89.88 198 LYS A CA 1
ATOM 1601 C C . LYS A 1 198 ? -6.634 -0.848 15.630 1.00 89.88 198 LYS A C 1
ATOM 1603 O O . LYS A 1 198 ? -7.836 -1.034 15.456 1.00 89.88 198 LYS A O 1
ATOM 1608 N N . LEU A 1 199 ? -6.140 0.079 16.439 1.00 89.19 199 LEU A N 1
ATOM 1609 C CA . LEU A 1 199 ? -6.973 1.031 17.159 1.00 89.19 199 LEU A CA 1
ATOM 1610 C C . LEU A 1 199 ? -7.059 2.317 16.333 1.00 89.19 199 LEU A C 1
ATOM 1612 O O . LEU A 1 199 ? -6.033 2.929 16.041 1.00 89.19 199 LEU A O 1
ATOM 1616 N N . VAL A 1 200 ? -8.269 2.681 15.913 1.00 91.19 200 VAL A N 1
ATOM 1617 C CA . VAL A 1 200 ? -8.544 3.866 15.097 1.00 91.19 200 VAL A CA 1
ATOM 1618 C C . VAL A 1 200 ? -9.212 4.927 15.962 1.00 91.19 200 VAL A C 1
ATOM 1620 O O . VAL A 1 200 ? -10.327 4.726 16.447 1.00 91.19 200 VAL A O 1
ATOM 1623 N N . LEU A 1 201 ? -8.512 6.045 16.138 1.00 91.06 201 LEU A N 1
ATOM 1624 C CA . LEU A 1 201 ? -8.933 7.181 16.957 1.00 91.06 201 LEU A CA 1
ATOM 1625 C C . LEU A 1 201 ? -9.452 8.333 16.097 1.00 91.06 201 LEU A C 1
ATOM 1627 O O . LEU A 1 201 ? -9.002 8.523 14.960 1.00 91.06 201 LEU A O 1
ATOM 1631 N N . SER A 1 202 ? -10.353 9.134 16.670 1.00 90.50 202 SER A N 1
ATOM 1632 C CA . SER A 1 202 ? -10.739 10.415 16.075 1.00 90.50 202 SER A CA 1
ATOM 1633 C C . SER A 1 202 ? -9.533 11.354 16.072 1.00 90.50 202 SER A C 1
ATOM 1635 O O . SER A 1 202 ? -8.624 11.199 16.890 1.00 90.50 202 SER A O 1
ATOM 1637 N N . LYS A 1 203 ? -9.508 12.348 15.178 1.00 90.00 203 LYS A N 1
ATOM 1638 C CA . LYS A 1 203 ? -8.444 13.362 15.160 1.00 90.00 203 LYS A CA 1
ATOM 1639 C C . LYS A 1 203 ? -8.282 14.039 16.528 1.00 90.00 203 LYS A C 1
ATOM 1641 O O . LYS A 1 203 ? -7.158 14.199 16.992 1.00 90.00 203 LYS A O 1
ATOM 1646 N N . ASP A 1 204 ? -9.390 14.368 17.186 1.00 88.12 204 ASP A N 1
ATOM 1647 C CA . ASP A 1 204 ? -9.369 15.061 18.479 1.00 88.12 204 ASP A CA 1
ATOM 1648 C C . ASP A 1 204 ? -8.838 14.154 19.596 1.00 88.12 204 ASP A C 1
ATOM 1650 O O . ASP A 1 204 ? -7.983 14.549 20.382 1.00 88.12 204 ASP A O 1
ATOM 1654 N N . GLU A 1 205 ? -9.280 12.897 19.617 1.00 86.12 205 GLU A N 1
ATOM 1655 C CA . GLU A 1 205 ? -8.802 11.881 20.562 1.00 86.12 205 GLU A CA 1
ATOM 1656 C C . GLU A 1 205 ? -7.308 11.591 20.369 1.00 86.12 205 GLU A C 1
ATOM 1658 O O . GLU A 1 205 ? -6.553 11.480 21.337 1.00 86.12 205 GLU A O 1
ATOM 1663 N N . TYR A 1 206 ? -6.865 11.522 19.111 1.00 88.88 206 TYR A N 1
ATOM 1664 C CA . TYR A 1 206 ? -5.463 11.317 18.774 1.00 88.88 206 TYR A CA 1
ATOM 1665 C C . TYR A 1 206 ? -4.585 12.470 19.279 1.00 88.88 206 TYR A C 1
ATOM 1667 O O . TYR A 1 206 ? -3.505 12.222 19.808 1.00 88.88 206 TYR A O 1
ATOM 1675 N N . ASN A 1 207 ? -5.059 13.712 19.180 1.00 88.62 207 ASN A N 1
ATOM 1676 C CA . ASN A 1 207 ? -4.325 14.872 19.684 1.00 88.62 207 ASN A CA 1
ATOM 1677 C C . ASN A 1 207 ? -4.243 14.897 21.219 1.00 88.62 207 ASN A C 1
ATOM 1679 O O . ASN A 1 207 ? -3.247 15.354 21.766 1.00 88.62 207 ASN A O 1
ATOM 1683 N N . ILE A 1 208 ? -5.277 14.415 21.917 1.00 85.88 208 ILE A N 1
ATOM 1684 C CA . ILE A 1 208 ? -5.327 14.442 23.387 1.00 85.88 208 ILE A CA 1
ATOM 1685 C C . ILE A 1 208 ? -4.425 13.364 24.000 1.00 85.88 208 ILE A C 1
ATOM 1687 O O . ILE A 1 208 ? -3.675 13.646 24.929 1.00 85.88 208 ILE A O 1
ATOM 1691 N N . PHE A 1 209 ? -4.525 12.118 23.530 1.00 84.06 209 PHE A N 1
ATOM 1692 C CA . PHE A 1 209 ? -3.814 10.983 24.136 1.00 84.06 209 PHE A CA 1
ATOM 1693 C C . PHE A 1 209 ? -3.160 10.044 23.117 1.00 84.06 209 PHE A C 1
ATOM 1695 O O . PHE A 1 209 ? -2.394 9.157 23.497 1.00 84.06 209 PHE A O 1
ATOM 1702 N N . GLY A 1 210 ? -3.432 10.217 21.822 1.00 81.94 210 GLY A N 1
ATOM 1703 C CA . GLY A 1 210 ? -2.946 9.328 20.768 1.00 81.94 210 GLY A CA 1
ATOM 1704 C C . GLY A 1 210 ? -1.429 9.212 20.732 1.00 81.94 210 GLY A C 1
ATOM 1705 O O . GLY A 1 210 ? -0.926 8.104 20.585 1.00 81.94 210 GLY A O 1
ATOM 1706 N N . GLU A 1 211 ? -0.687 10.301 20.941 1.00 85.00 211 GLU A N 1
ATOM 1707 C CA . GLU A 1 211 ? 0.782 10.256 20.948 1.00 85.00 211 GLU A CA 1
ATOM 1708 C C . GLU A 1 211 ? 1.347 9.360 22.057 1.00 85.00 211 GLU A C 1
ATOM 1710 O O . GLU A 1 211 ? 2.241 8.546 21.805 1.00 85.00 211 GLU A O 1
ATOM 1715 N N . ASN A 1 212 ? 0.800 9.466 23.271 1.00 88.00 212 ASN A N 1
ATOM 1716 C CA . ASN A 1 212 ? 1.204 8.632 24.403 1.00 88.00 212 ASN A CA 1
ATOM 1717 C C . ASN A 1 212 ? 0.888 7.162 24.126 1.00 88.00 212 ASN A C 1
ATOM 1719 O O . ASN A 1 212 ? 1.735 6.294 24.330 1.00 88.00 212 ASN A O 1
ATOM 1723 N N . PHE A 1 213 ? -0.284 6.888 23.552 1.00 87.31 213 PHE A N 1
ATOM 1724 C CA . PHE A 1 213 ? -0.677 5.544 23.142 1.00 87.31 213 PHE A CA 1
ATOM 1725 C C . PHE A 1 213 ? 0.183 4.970 22.023 1.00 87.31 213 PHE A C 1
ATOM 1727 O O . PHE A 1 213 ? 0.509 3.785 22.058 1.00 87.31 213 PHE A O 1
ATOM 1734 N N . VAL A 1 214 ? 0.559 5.769 21.024 1.00 90.06 214 VAL A N 1
ATOM 1735 C CA . VAL A 1 214 ? 1.456 5.335 19.946 1.00 90.06 214 VAL A CA 1
ATOM 1736 C C . VAL A 1 214 ? 2.808 4.952 20.542 1.00 90.06 214 VAL A C 1
ATOM 1738 O O . VAL A 1 214 ? 3.285 3.854 20.275 1.00 90.06 214 VAL A O 1
ATOM 1741 N N . LYS A 1 215 ? 3.378 5.780 21.428 1.00 88.38 215 LYS A N 1
ATOM 1742 C CA . LYS A 1 215 ? 4.637 5.469 22.130 1.00 88.38 215 LYS A CA 1
ATOM 1743 C C . LYS A 1 215 ? 4.520 4.204 22.984 1.00 88.38 215 LYS A C 1
ATOM 1745 O O . LYS A 1 215 ? 5.364 3.317 22.888 1.00 88.38 215 LYS A O 1
ATOM 1750 N N . ALA A 1 216 ? 3.449 4.085 23.764 1.00 87.12 216 ALA A N 1
ATOM 1751 C CA . ALA A 1 216 ? 3.213 2.943 24.639 1.00 87.12 216 ALA A CA 1
ATOM 1752 C C . ALA A 1 216 ? 2.879 1.645 23.874 1.00 87.12 216 ALA A C 1
ATOM 1754 O O . ALA A 1 216 ? 3.084 0.556 24.407 1.00 87.12 216 ALA A O 1
ATOM 1755 N N . SER A 1 217 ? 2.386 1.725 22.633 1.00 87.81 217 SER A N 1
ATOM 1756 C CA . SER A 1 217 ? 2.060 0.556 21.797 1.00 87.81 217 SER A CA 1
ATOM 1757 C C . SER A 1 217 ? 3.125 0.209 20.754 1.00 87.81 217 SER A C 1
ATOM 1759 O O . SER A 1 217 ? 3.099 -0.905 20.238 1.00 87.81 217 SER A O 1
ATOM 1761 N N . ALA A 1 218 ? 4.088 1.094 20.477 1.00 87.44 218 ALA A N 1
ATOM 1762 C CA . ALA A 1 218 ? 5.073 0.926 19.404 1.00 87.44 218 ALA A CA 1
ATOM 1763 C C . ALA A 1 218 ? 5.906 -0.365 19.507 1.00 87.44 218 ALA A C 1
ATOM 1765 O O . ALA A 1 218 ? 6.272 -0.937 18.485 1.00 87.44 218 ALA A O 1
ATOM 1766 N N . ASN A 1 219 ? 6.179 -0.845 20.727 1.00 87.19 219 ASN A N 1
ATOM 1767 C CA . ASN A 1 219 ? 6.952 -2.073 20.950 1.00 87.19 219 ASN A CA 1
ATOM 1768 C C . ASN A 1 219 ? 6.106 -3.365 20.863 1.00 87.19 219 ASN A C 1
ATOM 1770 O O . ASN A 1 219 ? 6.629 -4.469 20.995 1.00 87.19 219 ASN A O 1
ATOM 1774 N N . LEU A 1 220 ? 4.783 -3.264 20.687 1.00 85.69 220 LEU A N 1
ATOM 1775 C CA . LEU A 1 220 ? 3.900 -4.425 20.582 1.00 85.69 220 LEU A CA 1
ATOM 1776 C C . LEU A 1 220 ? 3.762 -4.839 19.104 1.00 85.69 220 LEU A C 1
ATOM 1778 O O . LEU A 1 220 ? 3.102 -4.142 18.336 1.00 85.69 220 LEU A O 1
ATOM 1782 N N . PRO A 1 221 ? 4.283 -6.009 18.682 1.00 81.75 221 PRO A N 1
ATOM 1783 C CA . PRO A 1 221 ? 4.387 -6.366 17.259 1.00 81.75 221 PRO 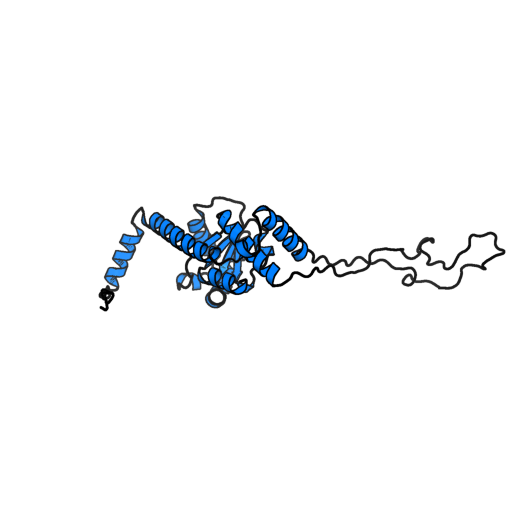A CA 1
ATOM 1784 C C . PRO A 1 221 ? 3.033 -6.530 16.555 1.00 81.75 221 PRO A C 1
ATOM 1786 O O . PRO A 1 221 ? 2.941 -6.449 15.331 1.00 81.75 221 PRO A O 1
ATOM 1789 N N . LYS A 1 222 ? 1.969 -6.783 17.323 1.00 84.44 222 LYS A N 1
ATOM 1790 C CA . LYS A 1 222 ? 0.614 -7.033 16.819 1.00 84.44 222 LYS A CA 1
ATOM 1791 C C . LYS A 1 222 ? -0.351 -5.889 17.114 1.00 84.44 222 LYS A C 1
ATOM 1793 O O . LYS A 1 222 ? -1.550 -6.098 16.983 1.00 84.44 222 LYS A O 1
ATOM 1798 N N . MET A 1 223 ? 0.124 -4.709 17.506 1.00 86.56 223 MET A N 1
ATOM 1799 C CA . MET A 1 223 ? -0.735 -3.556 17.768 1.00 86.56 223 MET A CA 1
ATOM 1800 C C . MET A 1 223 ? -0.266 -2.339 16.978 1.00 86.56 223 MET A C 1
ATOM 1802 O O . MET A 1 223 ? 0.923 -2.064 16.887 1.00 86.56 223 MET A O 1
ATOM 1806 N N . SER A 1 224 ? -1.211 -1.583 16.428 1.00 89.25 224 SER A N 1
ATOM 1807 C CA . SER A 1 224 ? -0.926 -0.255 15.889 1.00 89.25 224 SER A CA 1
ATOM 1808 C C . SER A 1 224 ? -2.061 0.705 16.207 1.00 89.25 224 SER A C 1
ATOM 1810 O O . SER A 1 224 ? -3.229 0.376 15.981 1.00 89.25 224 SER A O 1
ATOM 1812 N N . VAL A 1 225 ? -1.716 1.899 16.670 1.00 90.69 225 VAL A N 1
ATOM 1813 C CA . VAL A 1 225 ? -2.654 3.006 16.867 1.00 90.69 225 VAL A CA 1
ATOM 1814 C C . VAL A 1 225 ? -2.556 3.931 15.660 1.00 90.69 225 VAL A C 1
ATOM 1816 O O . VAL A 1 225 ? -1.460 4.274 15.224 1.00 90.69 225 VAL A O 1
ATOM 1819 N N . ILE A 1 226 ? -3.698 4.278 15.076 1.00 92.75 226 ILE A N 1
ATOM 1820 C CA . ILE A 1 226 ? -3.794 5.053 13.837 1.00 92.75 226 ILE A CA 1
ATOM 1821 C C . ILE A 1 226 ? -4.881 6.116 14.028 1.00 92.75 226 ILE A C 1
ATOM 1823 O O . ILE A 1 226 ? -5.913 5.856 14.646 1.00 92.75 226 ILE A O 1
ATOM 1827 N N . SER A 1 227 ? -4.683 7.313 13.481 1.00 92.44 227 SER A N 1
ATOM 1828 C CA . SER A 1 227 ? -5.764 8.302 13.394 1.00 92.44 227 SER A CA 1
ATOM 1829 C C . SER A 1 227 ? -6.700 8.012 12.215 1.00 92.44 227 SER A C 1
ATOM 1831 O O . SER A 1 227 ? -6.296 7.467 11.187 1.00 92.44 227 SER A O 1
ATOM 1833 N N . GLU A 1 228 ? -7.948 8.461 12.291 1.00 90.06 228 GLU A N 1
ATOM 1834 C CA . GLU A 1 228 ? -8.913 8.381 11.182 1.00 90.06 228 GLU A CA 1
ATOM 1835 C C . GLU A 1 228 ? -8.378 8.929 9.841 1.00 90.06 228 GLU A C 1
ATOM 1837 O O . GLU A 1 228 ? -8.773 8.472 8.766 1.00 90.06 228 GLU A O 1
ATOM 1842 N N . ASN A 1 229 ? -7.438 9.880 9.876 1.00 90.81 229 ASN A N 1
ATOM 1843 C CA . ASN A 1 229 ? -6.861 10.482 8.677 1.00 90.81 229 ASN A CA 1
ATOM 1844 C C . ASN A 1 229 ? -5.798 9.627 7.994 1.00 90.81 229 ASN A C 1
ATOM 1846 O O . ASN A 1 229 ? -5.646 9.720 6.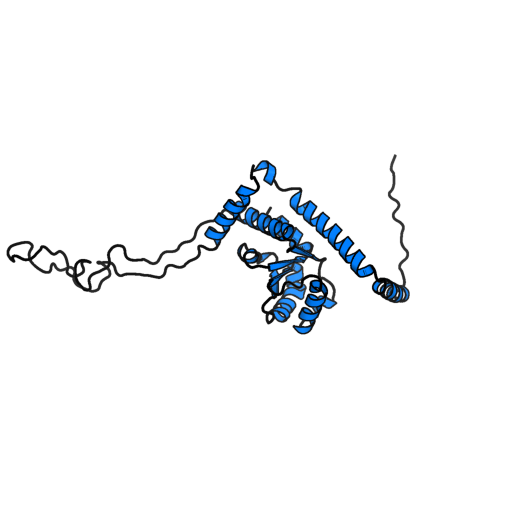777 1.00 90.81 229 ASN A O 1
ATOM 1850 N N . GLN A 1 230 ? -5.109 8.786 8.755 1.00 91.62 230 GLN A N 1
ATOM 1851 C CA . GLN A 1 230 ? -4.091 7.859 8.261 1.00 91.62 230 GLN A CA 1
ATOM 1852 C C . GLN A 1 230 ? -4.702 6.541 7.752 1.00 91.62 230 GLN A C 1
ATOM 1854 O O . GLN A 1 230 ? -3.984 5.664 7.264 1.00 91.62 230 GLN A O 1
ATOM 1859 N N . LEU A 1 231 ? -6.028 6.387 7.842 1.00 90.62 231 LEU A N 1
ATOM 1860 C CA . LEU A 1 231 ? -6.741 5.234 7.313 1.00 90.62 231 LEU A CA 1
ATOM 1861 C C . LEU A 1 231 ? -6.607 5.180 5.782 1.00 90.62 231 LEU A C 1
ATOM 1863 O O . LEU A 1 231 ? -7.059 6.065 5.054 1.00 90.62 231 LEU A O 1
ATOM 1867 N N . THR A 1 232 ? -5.985 4.114 5.291 1.00 91.88 232 THR A N 1
ATOM 1868 C CA . THR A 1 232 ? -5.746 3.874 3.865 1.00 91.88 232 THR A CA 1
ATOM 1869 C C . THR A 1 232 ? -6.211 2.482 3.475 1.00 91.88 232 THR A C 1
ATOM 1871 O O . THR A 1 232 ? -6.409 1.625 4.324 1.00 91.88 232 THR A O 1
ATOM 1874 N N . ILE A 1 233 ? -6.344 2.211 2.179 1.00 90.94 233 ILE A N 1
ATOM 1875 C CA . ILE A 1 233 ? -6.724 0.876 1.689 1.00 90.94 233 ILE A CA 1
ATOM 1876 C C . ILE A 1 233 ? -5.754 -0.212 2.191 1.00 90.94 233 ILE A C 1
ATOM 1878 O O . ILE A 1 233 ? -6.182 -1.297 2.580 1.00 90.94 233 ILE A O 1
ATOM 1882 N N . ALA A 1 234 ? -4.458 0.103 2.287 1.00 89.88 234 ALA A N 1
ATOM 1883 C CA . ALA A 1 234 ? -3.447 -0.812 2.813 1.00 89.88 234 ALA A CA 1
ATOM 1884 C C . ALA A 1 234 ? -3.639 -1.181 4.291 1.00 89.88 234 ALA A C 1
ATOM 1886 O O . ALA A 1 234 ? -3.073 -2.173 4.752 1.00 89.88 234 ALA A O 1
ATOM 1887 N N . THR A 1 235 ? -4.423 -0.425 5.069 1.00 89.69 235 THR A N 1
ATOM 1888 C CA . THR A 1 235 ? -4.656 -0.804 6.464 1.00 89.69 235 THR A CA 1
ATOM 1889 C C . THR A 1 235 ? -5.510 -2.064 6.581 1.00 89.69 235 THR A C 1
ATOM 1891 O O . THR A 1 235 ? -5.324 -2.778 7.565 1.00 89.69 235 THR A O 1
ATOM 1894 N N . PHE A 1 236 ? -6.355 -2.355 5.587 1.00 87.75 236 PHE A N 1
ATOM 1895 C CA . PHE A 1 236 ? -7.314 -3.467 5.563 1.00 87.75 236 PHE A CA 1
ATOM 1896 C C . PHE A 1 236 ? -6.785 -4.758 4.928 1.00 87.75 236 PHE A C 1
ATOM 1898 O O . PHE A 1 236 ? -7.483 -5.767 4.952 1.00 87.75 236 PHE A O 1
ATOM 1905 N N . THR A 1 237 ? -5.583 -4.753 4.345 1.00 82.56 237 THR A N 1
ATOM 1906 C CA . THR A 1 237 ? -5.046 -5.935 3.648 1.00 82.56 237 THR A CA 1
ATOM 1907 C C . THR A 1 237 ? -4.432 -6.972 4.576 1.00 82.56 237 THR A C 1
ATOM 1909 O O . THR A 1 237 ? -4.440 -8.159 4.262 1.00 82.56 237 THR A O 1
ATOM 1912 N N . LYS A 1 238 ? -3.892 -6.542 5.719 1.00 81.44 238 LYS A N 1
ATOM 1913 C CA . LYS A 1 238 ? -3.386 -7.457 6.747 1.00 81.44 238 LYS A CA 1
ATOM 1914 C C . LYS A 1 238 ? -4.569 -8.054 7.522 1.00 81.44 238 LYS A C 1
ATOM 1916 O O . LYS A 1 238 ? -5.556 -7.347 7.715 1.00 81.44 238 LYS A O 1
ATOM 1921 N N . PRO A 1 239 ? -4.481 -9.304 8.015 1.00 73.62 239 PRO A N 1
ATOM 1922 C CA . PRO A 1 239 ? -5.489 -9.855 8.915 1.00 73.62 239 PRO A CA 1
ATOM 1923 C C . PRO A 1 239 ? -5.490 -9.043 10.214 1.00 73.62 239 PRO A C 1
ATOM 1925 O O . PRO A 1 239 ? -4.632 -9.206 11.089 1.00 73.62 239 PRO A O 1
ATOM 1928 N N . THR A 1 240 ? -6.426 -8.101 10.297 1.00 80.25 240 THR A N 1
ATOM 1929 C CA . THR A 1 240 ? -6.480 -7.106 11.362 1.00 80.25 240 THR A CA 1
ATOM 1930 C C . THR A 1 240 ? -7.849 -7.081 12.014 1.00 80.25 240 THR A C 1
ATOM 1932 O O . THR A 1 240 ? -8.862 -6.963 11.323 1.00 80.25 240 THR A O 1
ATOM 1935 N N . LYS A 1 241 ? -7.879 -7.085 13.344 1.00 85.75 241 LYS A N 1
ATOM 1936 C CA . LYS A 1 241 ? -9.052 -6.656 14.094 1.00 85.75 241 LYS A CA 1
ATOM 1937 C C . LYS A 1 241 ? -9.010 -5.145 14.269 1.00 85.75 241 LYS A C 1
ATOM 1939 O O . LYS A 1 241 ? -8.027 -4.605 14.771 1.00 85.75 241 LYS A O 1
ATOM 1944 N N . PHE A 1 242 ? -10.081 -4.470 13.888 1.00 86.94 242 PHE A N 1
ATOM 1945 C CA . PHE A 1 242 ? -10.227 -3.031 14.040 1.00 86.94 242 PHE A CA 1
ATOM 1946 C C . PHE A 1 242 ? -11.020 -2.694 15.297 1.00 86.94 242 PHE A C 1
ATOM 1948 O O . PHE A 1 242 ? -12.110 -3.223 15.509 1.00 86.94 242 PHE A O 1
ATOM 1955 N N . ILE A 1 243 ? -10.488 -1.778 16.097 1.00 87.56 243 ILE A N 1
ATOM 1956 C CA . ILE A 1 243 ? -11.169 -1.153 17.228 1.00 87.56 243 ILE A CA 1
ATOM 1957 C C . ILE A 1 243 ? -11.335 0.322 16.872 1.00 87.56 243 ILE A C 1
ATOM 1959 O O . ILE A 1 243 ? -10.358 1.063 16.852 1.00 87.56 243 ILE A O 1
ATOM 1963 N N . PHE A 1 244 ? -12.553 0.734 16.536 1.00 85.38 244 PHE A N 1
ATOM 1964 C CA . PHE A 1 244 ? -12.883 2.125 16.235 1.00 85.38 244 PHE A CA 1
ATOM 1965 C C . PHE A 1 244 ? -13.506 2.791 17.450 1.00 85.38 244 PHE A C 1
ATOM 1967 O O . PHE A 1 244 ? -14.400 2.214 18.066 1.00 85.38 244 PHE A O 1
ATOM 1974 N N . THR A 1 245 ? -13.145 4.038 17.728 1.00 85.69 245 THR A N 1
ATOM 1975 C CA . THR A 1 245 ? -14.003 4.878 18.567 1.00 85.69 245 THR A CA 1
ATOM 1976 C C . THR A 1 245 ? -15.249 5.290 17.785 1.00 85.69 245 THR A C 1
ATOM 1978 O O . THR A 1 245 ? -15.233 5.416 16.556 1.00 85.69 245 THR A O 1
ATOM 1981 N N . ALA A 1 246 ? -16.372 5.464 18.482 1.00 80.44 246 ALA A N 1
ATOM 1982 C CA . ALA A 1 246 ? -17.643 5.817 17.852 1.00 80.44 246 ALA A CA 1
ATOM 1983 C C . ALA A 1 246 ? -17.542 7.114 17.026 1.00 80.44 246 ALA A C 1
ATOM 1985 O O . ALA A 1 246 ? -18.101 7.196 15.933 1.00 80.44 246 ALA A O 1
ATOM 1986 N N . THR A 1 247 ? -16.783 8.093 17.521 1.00 84.00 247 THR A N 1
ATOM 1987 C CA . THR A 1 247 ? -16.478 9.364 16.848 1.00 84.00 247 THR A CA 1
ATOM 1988 C C . THR A 1 247 ? -15.670 9.137 15.569 1.00 84.00 247 THR A C 1
ATOM 1990 O O . THR A 1 247 ? -16.110 9.555 14.498 1.00 84.00 247 THR A O 1
ATOM 1993 N N . ALA A 1 248 ? -14.572 8.375 15.637 1.00 86.44 248 ALA A N 1
ATOM 1994 C CA . ALA A 1 248 ? -13.761 8.029 14.467 1.00 86.44 248 ALA A CA 1
ATOM 1995 C C . ALA A 1 248 ? -14.569 7.291 13.393 1.00 86.44 248 ALA A C 1
ATOM 1997 O O . ALA A 1 248 ? -14.431 7.536 12.193 1.00 86.44 248 ALA A O 1
ATOM 1998 N N . PHE A 1 249 ? -15.445 6.375 13.807 1.00 84.44 249 PHE A N 1
ATOM 1999 C CA . PHE A 1 249 ? -16.290 5.618 12.888 1.00 84.44 249 PHE A CA 1
ATOM 2000 C C . PHE A 1 249 ? -17.282 6.518 12.130 1.00 84.44 249 PHE A C 1
ATOM 2002 O O . PHE A 1 249 ? -17.505 6.340 10.932 1.00 84.44 249 PHE A O 1
ATOM 2009 N N . LEU A 1 250 ? -17.863 7.516 12.802 1.00 81.88 250 LEU A N 1
ATOM 2010 C CA . LEU A 1 250 ? -18.770 8.477 12.169 1.00 81.88 250 LEU A CA 1
ATOM 2011 C C . LEU A 1 250 ? -18.026 9.447 11.242 1.00 81.88 250 LEU A C 1
ATOM 2013 O O . LEU A 1 250 ? -18.472 9.675 10.116 1.00 81.88 250 LEU A O 1
ATOM 2017 N N . ASN A 1 251 ? -16.871 9.953 11.669 1.00 85.12 251 ASN A N 1
ATOM 2018 C CA . ASN A 1 251 ? -16.036 10.853 10.875 1.00 85.12 251 ASN A CA 1
ATOM 2019 C C . ASN A 1 251 ? -15.495 10.177 9.610 1.00 85.12 251 ASN A C 1
ATOM 2021 O O . ASN A 1 251 ? -15.572 10.740 8.519 1.00 85.12 251 ASN A O 1
ATOM 2025 N N . THR A 1 252 ? -14.995 8.941 9.721 1.00 82.19 252 THR A N 1
ATOM 2026 C CA . THR A 1 252 ? -14.518 8.170 8.557 1.00 82.19 252 THR A CA 1
ATOM 2027 C C . THR A 1 252 ? -15.623 7.939 7.537 1.00 82.19 252 THR A C 1
ATOM 2029 O O . THR A 1 252 ? -15.386 8.067 6.337 1.00 82.19 252 THR A O 1
ATOM 2032 N N . ARG A 1 253 ? -16.849 7.670 7.992 1.00 76.00 253 ARG A N 1
ATOM 2033 C CA . ARG A 1 253 ? -18.008 7.595 7.105 1.00 76.00 253 ARG A CA 1
ATOM 2034 C C . ARG A 1 253 ? -18.266 8.928 6.399 1.00 76.00 253 ARG A C 1
ATOM 2036 O O . ARG A 1 253 ? -18.417 8.929 5.184 1.00 76.00 253 ARG A O 1
ATOM 2043 N N . ALA A 1 254 ? -18.321 10.035 7.140 1.00 78.31 254 ALA A N 1
ATOM 2044 C CA . ALA A 1 254 ? -18.579 11.359 6.571 1.00 78.31 254 ALA A CA 1
ATOM 2045 C C . ALA A 1 254 ? -17.505 11.786 5.557 1.00 78.31 254 ALA A C 1
ATOM 2047 O O . ALA A 1 254 ? -17.811 12.465 4.587 1.00 78.31 254 ALA A O 1
ATOM 2048 N N . LYS A 1 255 ? -16.256 11.355 5.758 1.00 83.88 255 LYS A N 1
ATOM 2049 C CA . LYS A 1 255 ? -15.119 11.665 4.885 1.00 83.88 255 LYS A CA 1
ATOM 2050 C C . LYS A 1 255 ? -15.161 10.965 3.522 1.00 83.88 255 LYS A C 1
ATOM 2052 O O . LYS A 1 255 ? -14.626 11.506 2.557 1.00 83.88 255 LYS A O 1
ATOM 2057 N N . PHE A 1 256 ? -15.691 9.743 3.457 1.00 78.25 256 PHE A N 1
ATOM 2058 C CA . PHE A 1 256 ? -15.632 8.907 2.249 1.00 78.25 256 PHE A CA 1
ATOM 2059 C C . PHE A 1 256 ? -16.978 8.736 1.530 1.00 78.25 256 PHE A C 1
ATOM 2061 O O . PHE A 1 256 ? -16.984 8.178 0.429 1.00 78.25 256 PHE A O 1
ATOM 2068 N N . LEU A 1 257 ? -18.086 9.177 2.141 1.00 67.62 257 LEU A N 1
ATOM 2069 C CA . LEU A 1 257 ? -19.380 9.356 1.469 1.00 67.62 257 LEU A CA 1
ATOM 2070 C C . LEU A 1 257 ? -19.350 10.559 0.520 1.00 67.62 257 LEU A C 1
ATOM 2072 O O . LEU A 1 257 ? -19.977 10.440 -0.558 1.00 67.62 257 LEU A O 1
#

Radius of gyration: 30.98 Å; chains: 1; bounding box: 90×36×101 Å